Protein AF-A0A2V5ZPD9-F1 (afdb_monomer)

Nearest PDB structures (foldseek):
  3teb-assembly1_A  TM=7.048E-01  e=6.861E-12  Leptotrichia buccalis C-1013-b
  3teb-assembly2_B  TM=6.859E-01  e=1.379E-11  Leptotrichia buccalis C-1013-b
  6a43-assembly1_A  TM=6.066E-01  e=7.765E-07  Bombyx mori
  6a44-assembly1_A  TM=5.984E-01  e=8.230E-07  Bombyx mori
  6a42-assembly1_A  TM=5.400E-01  e=3.244E-07  Bombyx mori

Foldseek 3Di:
DDDDDDDDDPPPDPPPVPVPFPFWAKEKEDEQCLAPDVDQDDDDPVSNLVLLLQVLVLVLVSVGQKYKYWNAADDVSVVSSVCSNPNPQKDWQDKDQFCDPPDPGGDSIIITMIGRFHFPDKDWDAQDDDPNAHWGGTKIWTWDQDPNAIEIEIRDDGQDLDDPDDPSVVVNVSSLVSLVSRLVVVVVCCVVPPDPPHKYKYKFFDDDDPPRCNVVVLVVVVKDKLCVVPDQVQQQFQPDDDPGHGTRTIIMIIHQWDKDRWDWGDGPSHSTTMIMITTGRDPDDPPPDDPDDDDDDDDPDDPFDWDFAQAWDWDDDPVGIDIDHGGDIDTDPDDDD

Structure (mmCIF, N/CA/C/O backbone):
data_AF-A0A2V5ZPD9-F1
#
_entry.id   AF-A0A2V5ZPD9-F1
#
loop_
_atom_site.group_PDB
_atom_site.id
_atom_site.type_symbol
_atom_site.label_atom_id
_atom_site.label_alt_id
_atom_site.label_comp_id
_atom_site.label_asym_id
_atom_site.label_entity_id
_atom_site.label_seq_id
_atom_site.pdbx_PDB_ins_code
_atom_site.Cartn_x
_atom_site.Cartn_y
_atom_site.Cartn_z
_atom_site.occupancy
_atom_site.B_iso_or_equiv
_atom_site.auth_seq_id
_atom_site.auth_comp_id
_atom_site.auth_asym_id
_atom_site.auth_atom_id
_atom_site.pdbx_PDB_model_num
ATOM 1 N N . MET A 1 1 ? -58.582 2.890 57.075 1.00 44.25 1 MET A N 1
ATOM 2 C CA . MET A 1 1 ? -58.480 3.176 55.629 1.00 44.25 1 MET A CA 1
ATOM 3 C C . MET A 1 1 ? -57.015 3.041 55.231 1.00 44.25 1 MET A C 1
ATOM 5 O O . MET A 1 1 ? -56.172 3.668 55.855 1.00 44.25 1 MET A O 1
ATOM 9 N N . ARG A 1 2 ? -56.734 2.112 54.310 1.00 39.78 2 ARG A N 1
ATOM 10 C CA . ARG A 1 2 ? -55.434 1.819 53.662 1.00 39.78 2 ARG A CA 1
ATOM 11 C C . ARG A 1 2 ? -55.168 2.921 52.615 1.00 39.78 2 ARG A C 1
ATOM 13 O O . ARG A 1 2 ? -56.142 3.469 52.122 1.00 39.78 2 ARG A O 1
ATOM 20 N N . GLY A 1 3 ? -53.976 3.297 52.169 1.00 37.44 3 GLY A N 1
ATOM 21 C CA . GLY A 1 3 ? -52.608 2.817 52.318 1.00 37.44 3 GLY A CA 1
ATOM 22 C C . GLY A 1 3 ? -51.746 3.627 51.330 1.00 37.44 3 GLY A C 1
ATOM 23 O O . GLY A 1 3 ? -52.232 4.053 50.285 1.00 37.44 3 GLY A O 1
ATOM 24 N N . PHE A 1 4 ? -50.499 3.889 51.709 1.00 49.22 4 PHE A N 1
ATOM 25 C CA . PHE A 1 4 ? -49.480 4.625 50.957 1.00 49.22 4 PHE A CA 1
ATOM 26 C C . PHE A 1 4 ? -49.029 3.895 49.668 1.00 49.22 4 PHE A C 1
ATOM 28 O O . PHE A 1 4 ? -49.078 2.669 49.607 1.00 49.22 4 PHE A O 1
ATOM 35 N N . HIS A 1 5 ? -48.468 4.681 48.733 1.00 43.78 5 HIS A N 1
ATOM 36 C CA . HIS A 1 5 ? -47.678 4.327 47.532 1.00 43.78 5 HIS A CA 1
ATOM 37 C C . HIS A 1 5 ? -48.430 4.243 46.185 1.00 43.78 5 HIS A C 1
ATOM 39 O O . HIS A 1 5 ? -49.208 3.323 45.961 1.00 43.78 5 HIS A O 1
ATOM 45 N N . ARG A 1 6 ? -48.045 5.079 45.202 1.00 45.62 6 ARG A N 1
ATOM 46 C CA . ARG A 1 6 ? -47.071 4.711 44.143 1.00 45.62 6 ARG A CA 1
ATOM 47 C C . ARG A 1 6 ? -46.991 5.731 42.985 1.00 45.62 6 ARG A C 1
ATOM 49 O O . ARG A 1 6 ? -47.994 6.303 42.581 1.00 45.62 6 ARG A O 1
ATOM 56 N N . THR A 1 7 ? -45.790 5.764 42.385 1.00 49.06 7 THR A N 1
ATOM 57 C CA . THR A 1 7 ? -45.407 6.196 41.012 1.00 49.06 7 THR A CA 1
ATOM 58 C C . THR A 1 7 ? -45.305 7.710 40.768 1.00 49.06 7 THR A C 1
ATOM 60 O O . THR A 1 7 ? -46.311 8.371 40.571 1.00 49.06 7 THR A O 1
ATOM 63 N N . ILE A 1 8 ? -44.149 8.378 40.900 1.00 47.25 8 ILE A N 1
ATOM 64 C CA . ILE A 1 8 ? -42.852 8.254 40.183 1.00 47.25 8 ILE A CA 1
ATOM 65 C C . ILE A 1 8 ? -42.990 8.477 38.666 1.00 47.25 8 ILE A C 1
ATOM 67 O O . ILE A 1 8 ? -43.329 7.569 37.922 1.00 47.25 8 ILE A O 1
ATOM 71 N N . VAL A 1 9 ? -42.681 9.717 38.266 1.00 41.44 9 VAL A N 1
ATOM 72 C CA . VAL A 1 9 ? -41.921 10.124 37.070 1.00 41.44 9 VAL A CA 1
ATOM 73 C C . VAL A 1 9 ? -42.306 9.431 35.754 1.00 41.44 9 VAL A C 1
ATOM 75 O O . VAL A 1 9 ? -41.731 8.421 35.359 1.00 41.44 9 VAL A O 1
ATOM 78 N N . SER A 1 10 ? -43.201 10.071 34.999 1.00 42.84 10 SER A N 1
ATOM 79 C CA . SER A 1 10 ? -43.307 9.871 33.548 1.00 42.84 10 SER A CA 1
ATOM 80 C C . SER A 1 10 ? -42.137 10.566 32.835 1.00 42.84 10 SER A C 1
ATOM 82 O O . SER A 1 10 ? -42.286 11.639 32.266 1.00 42.84 10 SER A O 1
ATOM 84 N N . LEU A 1 11 ? -40.957 9.948 32.888 1.00 42.78 11 LEU A N 1
ATOM 85 C CA . LEU A 1 11 ? -39.892 10.096 31.891 1.00 42.78 11 LEU A CA 1
ATOM 86 C C . LEU A 1 11 ? -39.739 8.719 31.250 1.00 42.78 11 LEU A C 1
ATOM 88 O O . LEU A 1 11 ? -38.783 7.987 31.499 1.00 42.78 11 LEU A O 1
ATOM 92 N N . ILE A 1 12 ? -40.740 8.333 30.454 1.00 48.66 12 ILE A N 1
ATOM 93 C CA . ILE A 1 12 ? -40.551 7.263 29.481 1.00 48.66 12 ILE A CA 1
ATOM 94 C C . ILE A 1 12 ? -39.619 7.856 28.438 1.00 48.66 12 ILE A C 1
ATOM 96 O O . ILE A 1 12 ? -40.020 8.587 27.534 1.00 48.66 12 ILE A O 1
ATOM 100 N N . ALA A 1 13 ? -38.340 7.593 28.682 1.00 46.53 13 ALA A N 1
ATOM 101 C CA . ALA A 1 13 ? -37.267 7.678 27.732 1.00 46.53 13 ALA A CA 1
ATOM 102 C C . ALA A 1 13 ? -37.784 7.188 26.380 1.00 46.53 13 ALA A C 1
ATOM 104 O O . ALA A 1 13 ? -38.108 6.010 26.206 1.00 46.53 13 ALA A O 1
ATOM 105 N N . ALA A 1 14 ? -37.840 8.110 25.424 1.00 44.31 14 ALA A N 1
ATOM 106 C CA . ALA A 1 14 ? -37.689 7.767 24.031 1.00 44.31 14 ALA A CA 1
ATOM 107 C C . ALA A 1 14 ? -36.328 7.069 23.907 1.00 44.31 14 ALA A C 1
ATOM 109 O O . ALA A 1 14 ? -35.304 7.701 23.655 1.00 44.31 14 ALA A O 1
ATOM 110 N N . PHE A 1 15 ? -36.312 5.755 24.130 1.00 42.38 15 PHE A N 1
ATOM 111 C CA . PHE A 1 15 ? -35.313 4.861 23.576 1.00 42.38 15 PHE A CA 1
ATOM 112 C C . PHE A 1 15 ? -35.509 4.907 22.059 1.00 42.38 15 PHE A C 1
ATOM 114 O O . PHE A 1 15 ? -36.058 4.001 21.437 1.00 42.38 15 PHE A O 1
ATOM 121 N N . LEU A 1 16 ? -35.055 6.006 21.453 1.00 43.84 16 LEU A N 1
ATOM 122 C CA . LEU A 1 16 ? -34.430 5.944 20.151 1.00 43.84 16 LEU A CA 1
ATOM 123 C C . LEU A 1 16 ? -33.320 4.914 20.324 1.00 43.84 16 LEU A C 1
ATOM 125 O O . LEU A 1 16 ? -32.243 5.217 20.836 1.00 43.84 16 LEU A O 1
ATOM 129 N N . ALA A 1 17 ? -33.617 3.671 19.957 1.00 43.88 17 ALA A N 1
ATOM 130 C CA . ALA A 1 17 ? -32.603 2.720 19.570 1.00 43.88 17 ALA A CA 1
ATOM 131 C C . ALA A 1 17 ? -31.903 3.341 18.358 1.00 43.88 17 ALA A C 1
ATOM 133 O O . ALA A 1 17 ? -32.218 3.043 17.209 1.00 43.88 17 ALA A O 1
ATOM 134 N N . ALA A 1 18 ? -30.985 4.275 18.617 1.00 42.44 18 ALA A N 1
ATOM 135 C CA . ALA A 1 18 ? -29.905 4.548 17.708 1.00 42.44 18 ALA A CA 1
ATOM 136 C C . ALA A 1 18 ? -29.218 3.196 17.578 1.00 42.44 18 ALA A C 1
ATOM 138 O O . ALA A 1 18 ? -28.514 2.759 18.489 1.00 42.44 18 ALA A O 1
ATOM 139 N N . ALA A 1 19 ? -29.531 2.478 16.499 1.00 43.22 19 ALA A N 1
ATOM 140 C CA . ALA A 1 19 ? -28.702 1.386 16.050 1.00 43.22 19 ALA A CA 1
ATOM 141 C C . ALA A 1 19 ? -27.294 1.975 16.019 1.00 43.22 19 ALA A C 1
ATOM 143 O O . ALA A 1 19 ? -27.006 2.862 15.214 1.00 43.22 19 ALA A O 1
ATOM 144 N N . ALA A 1 20 ? -26.475 1.600 17.000 1.00 46.19 20 ALA A N 1
ATOM 145 C CA . ALA A 1 20 ? -25.103 2.041 17.097 1.00 46.19 20 ALA A CA 1
ATOM 146 C C . ALA A 1 20 ? -24.383 1.370 15.932 1.00 46.19 20 ALA A C 1
ATOM 148 O O . ALA A 1 20 ? -23.840 0.276 16.066 1.00 46.19 20 ALA A O 1
ATOM 149 N N . PHE A 1 21 ? -24.472 1.978 14.750 1.00 54.41 21 PHE A N 1
ATOM 150 C CA . PHE A 1 21 ? -23.659 1.585 13.621 1.00 54.41 21 PHE A CA 1
ATOM 151 C C . PHE A 1 21 ? -22.218 1.733 14.090 1.00 54.41 21 PHE A C 1
ATOM 153 O O . PHE A 1 21 ? -21.796 2.817 14.501 1.00 54.41 21 PHE A O 1
ATOM 160 N N . ALA A 1 22 ? -21.493 0.615 14.117 1.00 68.12 22 ALA A N 1
ATOM 161 C CA . ALA A 1 22 ? -20.084 0.631 14.451 1.00 68.12 22 ALA A CA 1
ATOM 162 C C . ALA A 1 22 ? -19.403 1.644 13.527 1.00 68.12 22 ALA A C 1
ATOM 164 O O . ALA A 1 22 ? -19.587 1.593 12.309 1.00 68.12 22 ALA A O 1
ATOM 165 N N . ALA A 1 23 ? -18.663 2.590 14.110 1.00 81.69 23 ALA A N 1
ATOM 166 C CA . ALA A 1 23 ? -17.942 3.579 13.324 1.00 81.69 23 ALA A CA 1
ATOM 167 C C . ALA A 1 23 ? -17.064 2.854 12.282 1.00 81.69 23 ALA A C 1
ATOM 169 O O . ALA A 1 23 ? -16.472 1.817 12.620 1.00 81.69 23 ALA A O 1
ATOM 170 N N . PRO A 1 24 ? -16.974 3.368 11.044 1.00 91.94 24 PRO A N 1
ATOM 171 C CA . PRO A 1 24 ? -16.237 2.701 9.985 1.00 91.94 24 PRO A CA 1
ATOM 172 C C . PRO A 1 24 ? -14.745 2.612 10.307 1.00 91.94 24 PRO A C 1
ATOM 174 O O . PRO A 1 24 ? -14.213 3.381 11.114 1.00 91.94 24 PRO A O 1
ATOM 177 N N . ILE A 1 25 ? -14.084 1.658 9.662 1.00 94.25 25 ILE A N 1
ATOM 178 C CA . ILE A 1 25 ? -12.639 1.462 9.721 1.00 94.25 25 ILE A CA 1
ATOM 179 C C . ILE A 1 25 ? -12.029 2.197 8.537 1.00 94.25 25 ILE A C 1
ATOM 181 O O . ILE A 1 25 ? -12.323 1.860 7.388 1.00 94.25 25 ILE A O 1
ATOM 185 N N . ARG A 1 26 ? -11.187 3.192 8.808 1.00 97.06 26 ARG A N 1
ATOM 186 C CA . ARG A 1 26 ? -10.515 3.965 7.764 1.00 97.06 26 ARG A CA 1
ATOM 187 C C . ARG A 1 26 ? -9.210 3.305 7.363 1.00 97.06 26 ARG A C 1
ATOM 189 O O . ARG A 1 26 ? -8.337 3.104 8.207 1.00 97.06 26 ARG A O 1
ATOM 196 N N . ILE A 1 27 ? -9.042 3.019 6.078 1.00 98.19 27 ILE A N 1
ATOM 197 C CA . ILE A 1 27 ? -7.822 2.404 5.552 1.00 98.19 27 ILE A CA 1
ATOM 198 C C . ILE A 1 27 ? -7.264 3.264 4.427 1.00 98.19 27 ILE A C 1
ATOM 200 O O . ILE A 1 27 ? -7.999 3.639 3.513 1.00 98.19 27 ILE A O 1
ATOM 204 N N . THR A 1 28 ? -5.962 3.538 4.488 1.00 98.75 28 THR A N 1
ATOM 205 C CA . THR A 1 28 ? -5.211 4.177 3.400 1.00 98.75 28 THR A CA 1
ATOM 206 C C . THR A 1 28 ? -4.221 3.192 2.805 1.00 98.75 28 THR A C 1
ATOM 208 O O . THR A 1 28 ? -3.534 2.505 3.555 1.00 98.75 28 THR A O 1
ATOM 211 N N . THR A 1 29 ? -4.105 3.145 1.480 1.00 98.75 29 THR A N 1
ATOM 212 C CA . THR A 1 29 ? -2.968 2.517 0.794 1.00 98.75 29 THR A CA 1
ATOM 213 C C . THR A 1 29 ? -2.139 3.561 0.066 1.00 98.75 29 THR A C 1
ATOM 215 O O . THR A 1 29 ? -2.699 4.524 -0.464 1.00 98.75 29 THR A O 1
ATOM 218 N N . TRP A 1 30 ? -0.817 3.387 0.056 1.00 98.69 30 TRP A N 1
ATOM 219 C CA . TRP A 1 30 ? 0.088 4.287 -0.646 1.00 98.69 30 TRP A CA 1
ATOM 220 C C . TRP A 1 30 ? 1.411 3.608 -1.025 1.00 98.69 30 TRP A C 1
ATOM 222 O O . TRP A 1 30 ? 2.171 3.173 -0.152 1.00 98.69 30 TRP A O 1
ATOM 232 N N . ASN A 1 31 ? 1.715 3.572 -2.323 1.00 98.38 31 ASN A N 1
ATOM 233 C CA . ASN A 1 31 ? 3.075 3.366 -2.804 1.00 98.38 31 ASN A CA 1
ATOM 234 C C . ASN A 1 31 ? 3.888 4.641 -2.546 1.00 98.38 31 ASN A C 1
ATOM 236 O O . ASN A 1 31 ? 3.480 5.715 -2.962 1.00 98.38 31 ASN A O 1
ATOM 240 N N . LEU A 1 32 ? 5.006 4.535 -1.826 1.00 97.94 32 LEU A N 1
ATOM 241 C CA . LEU A 1 32 ? 5.817 5.687 -1.421 1.00 97.94 32 LEU A CA 1
ATOM 242 C C . LEU A 1 32 ? 7.069 5.910 -2.288 1.00 97.94 32 LEU A C 1
ATOM 244 O O . LEU A 1 32 ? 7.899 6.752 -1.929 1.00 97.94 32 LEU A O 1
ATOM 248 N N . GLU A 1 33 ? 7.198 5.191 -3.411 1.00 95.44 33 GLU A N 1
ATOM 249 C CA . GLU A 1 33 ? 8.285 5.327 -4.392 1.00 95.44 33 GLU A CA 1
ATOM 250 C C . GLU A 1 33 ? 9.669 5.094 -3.764 1.00 95.44 33 GLU A C 1
ATOM 252 O O . GLU A 1 33 ? 10.357 6.033 -3.351 1.00 95.44 33 GLU A O 1
ATOM 257 N N . TRP A 1 34 ? 10.111 3.836 -3.673 1.00 95.88 34 TRP A N 1
ATOM 258 C CA . TRP A 1 34 ? 11.418 3.470 -3.096 1.00 95.88 34 TRP A CA 1
ATOM 259 C C . TRP A 1 34 ? 11.743 4.205 -1.782 1.00 95.88 34 TRP A C 1
ATOM 261 O O . TRP A 1 34 ? 12.829 4.761 -1.594 1.00 95.88 34 TRP A O 1
ATOM 271 N N . PHE A 1 35 ? 10.777 4.299 -0.884 1.00 97.94 35 PHE A N 1
ATOM 272 C CA . PHE A 1 35 ? 10.829 5.111 0.317 1.00 97.94 35 PHE A CA 1
ATOM 273 C C . PHE A 1 35 ? 11.854 4.588 1.330 1.00 97.94 35 PHE A C 1
ATOM 275 O O . PHE A 1 35 ? 11.885 3.389 1.599 1.00 97.94 35 PHE A O 1
ATOM 282 N N . PRO A 1 36 ? 12.688 5.458 1.927 1.00 97.56 36 PRO A N 1
ATOM 283 C CA . PRO A 1 36 ? 12.601 6.920 1.941 1.00 97.56 36 PRO A CA 1
ATOM 284 C C . PRO A 1 36 ? 13.500 7.580 0.884 1.00 97.56 36 PRO A C 1
ATOM 286 O O . PRO A 1 36 ? 13.822 8.759 0.985 1.00 97.56 36 PRO A O 1
ATOM 289 N N . ASN A 1 37 ? 13.937 6.824 -0.120 1.00 96.44 37 ASN A N 1
ATOM 290 C CA . ASN A 1 37 ? 14.949 7.236 -1.078 1.00 96.44 37 ASN A CA 1
ATOM 291 C C . ASN A 1 37 ? 14.379 7.802 -2.387 1.00 96.44 37 ASN A C 1
ATOM 293 O O . ASN A 1 37 ? 15.125 8.457 -3.110 1.00 96.44 37 ASN A O 1
ATOM 297 N N . GLY A 1 38 ? 13.121 7.555 -2.769 1.00 94.50 38 GLY A N 1
ATOM 298 C CA . GLY A 1 38 ? 12.604 8.027 -4.070 1.00 94.50 38 GLY A CA 1
ATOM 299 C C . GLY A 1 38 ? 13.314 7.419 -5.284 1.00 94.50 38 GLY A C 1
ATOM 300 O O . GLY A 1 38 ? 13.162 7.895 -6.399 1.00 94.50 38 GLY A O 1
ATOM 301 N N . SER A 1 39 ? 14.212 6.456 -5.066 1.00 92.88 39 SER A N 1
ATOM 302 C CA . SER A 1 39 ? 14.954 5.751 -6.104 1.00 92.88 39 SER A CA 1
ATOM 303 C C . SER A 1 39 ? 15.644 4.510 -5.519 1.00 92.88 39 SER A C 1
ATOM 305 O O . SER A 1 39 ? 15.809 4.409 -4.299 1.00 92.88 39 SER A O 1
ATOM 307 N N . PRO A 1 40 ? 16.179 3.611 -6.363 1.00 89.25 40 PRO A N 1
ATOM 308 C CA . PRO A 1 40 ? 17.015 2.498 -5.909 1.00 89.25 40 PRO A CA 1
ATOM 309 C C . PRO A 1 40 ? 18.321 2.910 -5.215 1.00 89.25 40 PRO A C 1
ATOM 311 O O . PRO A 1 40 ? 18.975 2.068 -4.590 1.00 89.25 40 PRO A O 1
ATOM 314 N N . LYS A 1 41 ? 18.751 4.170 -5.356 1.00 91.94 41 LYS A N 1
ATOM 315 C CA . LYS A 1 41 ? 19.994 4.685 -4.775 1.00 91.94 41 LYS A CA 1
ATOM 316 C C . LYS A 1 41 ? 19.737 5.188 -3.362 1.00 91.94 41 LYS A C 1
ATOM 318 O O . LYS A 1 41 ? 18.741 5.857 -3.112 1.00 91.94 41 LYS A O 1
ATOM 323 N N . GLU A 1 42 ? 20.655 4.878 -2.454 1.00 92.50 42 GLU A N 1
ATOM 324 C CA . GLU A 1 42 ? 20.561 5.356 -1.077 1.00 92.50 42 GLU A CA 1
ATOM 325 C C . GLU A 1 42 ? 20.733 6.878 -1.032 1.00 92.50 42 GLU A C 1
ATOM 327 O O . GLU A 1 42 ? 21.627 7.421 -1.687 1.00 92.50 42 GLU A O 1
ATOM 332 N N . ARG A 1 43 ? 19.882 7.558 -0.262 1.00 95.19 43 ARG A N 1
ATOM 333 C CA . ARG A 1 43 ? 19.995 8.996 0.000 1.00 95.19 43 ARG A CA 1
ATOM 334 C C . ARG A 1 43 ? 20.665 9.281 1.343 1.00 95.19 43 ARG A C 1
ATOM 336 O O . ARG A 1 43 ? 20.574 8.449 2.245 1.00 95.19 43 ARG A O 1
ATOM 343 N N . PRO A 1 44 ? 21.267 10.469 1.531 1.00 97.50 44 PRO A N 1
ATOM 344 C CA . PRO A 1 44 ? 21.703 10.926 2.848 1.00 97.50 44 PRO A CA 1
ATOM 345 C C . PRO A 1 44 ? 20.549 10.940 3.860 1.00 97.50 44 PRO A C 1
ATOM 347 O O . PRO A 1 44 ? 19.426 11.304 3.510 1.00 97.50 44 PRO A O 1
ATOM 350 N N . VAL A 1 45 ? 20.830 10.619 5.127 1.00 96.25 45 VAL A N 1
ATOM 351 C CA . VAL A 1 45 ? 19.814 10.515 6.198 1.00 96.25 45 VAL A CA 1
ATOM 352 C C . VAL A 1 45 ? 18.947 11.773 6.303 1.00 96.25 45 VAL A C 1
ATOM 354 O O . VAL A 1 45 ? 17.728 11.664 6.333 1.00 96.25 45 VAL A O 1
ATOM 357 N N . ALA A 1 46 ? 19.549 12.964 6.231 1.00 97.38 46 ALA A N 1
ATOM 358 C CA . ALA A 1 46 ? 18.812 14.227 6.294 1.00 97.38 46 ALA A CA 1
ATOM 359 C C . ALA A 1 46 ? 17.815 14.423 5.131 1.00 97.38 46 ALA A C 1
ATOM 361 O O . ALA A 1 46 ? 16.808 15.112 5.284 1.00 97.38 46 ALA A O 1
ATOM 362 N N . GLU A 1 47 ? 18.070 13.843 3.954 1.00 97.81 47 GLU A N 1
ATOM 363 C CA . GLU A 1 47 ? 17.100 13.843 2.851 1.00 97.81 47 GLU A CA 1
ATOM 364 C C . GLU A 1 47 ? 16.006 12.795 3.055 1.00 97.81 47 GLU A C 1
ATOM 366 O O . GLU A 1 47 ? 14.845 13.057 2.735 1.00 97.81 47 GLU A O 1
ATOM 371 N N . GLN A 1 48 ? 16.359 11.637 3.619 1.00 98.06 48 GLN A N 1
ATOM 372 C CA . GLN A 1 48 ? 15.382 10.622 4.010 1.00 98.06 48 GLN A CA 1
ATOM 373 C C . GLN A 1 48 ? 14.402 11.189 5.047 1.00 98.06 48 GLN A C 1
ATOM 375 O O . GLN A 1 48 ? 13.196 11.033 4.884 1.00 98.06 48 GLN A O 1
ATOM 380 N N . ASP A 1 49 ? 14.897 11.912 6.058 1.00 98.31 49 ASP A N 1
ATOM 381 C CA . ASP A 1 49 ? 14.076 12.573 7.082 1.00 98.31 49 ASP A CA 1
ATOM 382 C C . ASP A 1 49 ? 13.087 13.572 6.476 1.00 98.31 49 ASP A C 1
ATOM 384 O O . ASP A 1 49 ? 11.912 13.583 6.840 1.00 98.31 49 ASP A O 1
ATOM 388 N N . LYS A 1 50 ? 13.522 14.373 5.494 1.00 98.44 50 LYS A N 1
ATOM 389 C CA . LYS A 1 50 ? 12.632 15.300 4.777 1.00 98.44 50 LYS A CA 1
ATOM 390 C C . LYS A 1 50 ? 11.521 14.566 4.031 1.00 98.44 50 LYS A C 1
ATOM 392 O O . LYS A 1 50 ? 10.378 15.016 4.055 1.00 98.44 50 LYS A O 1
ATOM 397 N N . ARG A 1 51 ? 11.833 13.440 3.378 1.00 98.44 51 ARG A N 1
ATOM 398 C CA . ARG A 1 51 ? 10.817 12.615 2.702 1.00 98.44 51 ARG A CA 1
ATOM 399 C C . ARG A 1 51 ? 9.872 11.951 3.700 1.00 98.44 51 ARG A C 1
ATOM 401 O O . ARG A 1 51 ? 8.673 11.908 3.439 1.00 98.44 51 ARG A O 1
ATOM 408 N N . ILE A 1 52 ? 10.379 11.499 4.848 1.00 98.81 52 ILE A N 1
ATOM 409 C CA . ILE A 1 52 ? 9.554 10.960 5.935 1.00 98.81 52 ILE A CA 1
ATOM 410 C C . ILE A 1 52 ? 8.586 12.022 6.461 1.00 98.81 52 ILE A C 1
ATOM 412 O O . ILE A 1 52 ? 7.390 11.751 6.542 1.00 98.81 52 ILE A O 1
ATOM 416 N N . ALA A 1 53 ? 9.065 13.237 6.737 1.00 98.81 53 ALA A N 1
ATOM 417 C CA . ALA A 1 53 ? 8.220 14.349 7.164 1.00 98.81 53 ALA A CA 1
ATOM 418 C C . ALA A 1 53 ? 7.153 14.700 6.113 1.00 98.81 53 ALA A C 1
ATOM 420 O O . ALA A 1 53 ? 5.978 14.811 6.449 1.00 98.81 53 ALA A O 1
ATOM 421 N N . ALA A 1 54 ? 7.530 14.776 4.832 1.00 98.75 54 ALA A N 1
ATOM 422 C CA . ALA A 1 54 ? 6.592 15.070 3.749 1.00 98.75 54 ALA A CA 1
ATOM 423 C C . ALA A 1 54 ? 5.496 13.997 3.600 1.00 98.75 54 ALA A C 1
ATOM 425 O O . ALA A 1 54 ? 4.326 14.330 3.419 1.00 98.75 54 ALA A O 1
ATOM 426 N N . ALA A 1 55 ? 5.848 12.711 3.698 1.00 98.81 55 ALA A N 1
ATOM 427 C CA . ALA A 1 55 ? 4.864 11.630 3.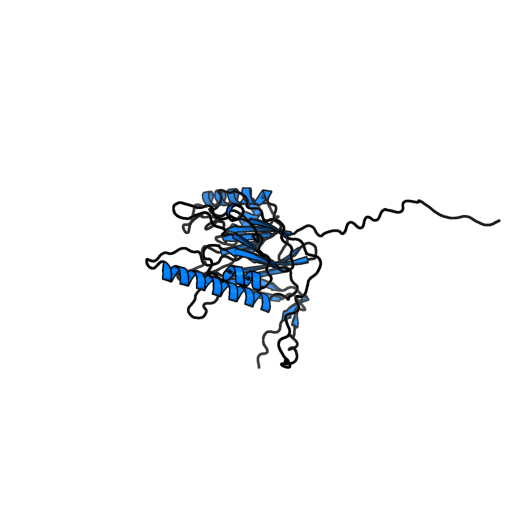685 1.00 98.81 55 ALA A CA 1
ATOM 428 C C . ALA A 1 55 ? 3.961 11.671 4.930 1.00 98.81 55 ALA A C 1
ATOM 430 O O . ALA A 1 55 ? 2.746 11.492 4.828 1.00 98.81 55 ALA A O 1
ATOM 431 N N . ALA A 1 56 ? 4.534 11.961 6.101 1.00 98.88 56 ALA A N 1
ATOM 432 C CA . ALA A 1 56 ? 3.780 12.101 7.338 1.00 98.88 56 ALA A CA 1
ATOM 433 C C . ALA A 1 56 ? 2.776 13.262 7.286 1.00 98.88 56 ALA A C 1
ATOM 435 O O . ALA A 1 56 ? 1.646 13.097 7.740 1.00 98.88 56 ALA A O 1
ATOM 436 N N . ASP A 1 57 ? 3.141 14.399 6.691 1.00 98.75 57 ASP A N 1
ATOM 437 C CA . ASP A 1 57 ? 2.251 15.553 6.527 1.00 98.75 57 ASP A CA 1
ATOM 438 C C . ASP A 1 57 ? 1.023 15.238 5.667 1.00 98.75 57 ASP A C 1
ATOM 440 O O . ASP A 1 57 ? -0.061 15.756 5.933 1.00 98.75 57 ASP A O 1
ATOM 444 N N . VAL A 1 58 ? 1.165 14.341 4.687 1.00 98.81 58 VAL A N 1
ATOM 445 C CA . VAL A 1 58 ? 0.048 13.847 3.870 1.00 98.81 58 VAL A CA 1
ATOM 446 C C . VAL A 1 58 ? -0.818 12.863 4.655 1.00 98.81 58 VAL A C 1
ATOM 448 O O . VAL A 1 58 ? -2.040 12.954 4.603 1.00 98.81 58 VAL A O 1
ATOM 451 N N . LEU A 1 59 ? -0.210 11.936 5.402 1.00 98.81 59 LEU A N 1
ATOM 452 C CA . LEU A 1 59 ? -0.928 10.873 6.120 1.00 98.81 59 LEU A CA 1
ATOM 453 C C . LEU A 1 59 ? -1.632 11.360 7.396 1.00 98.81 59 LEU A C 1
ATOM 455 O O . LEU A 1 59 ? -2.692 10.843 7.753 1.00 98.81 59 LEU A O 1
ATOM 459 N N . ARG A 1 60 ? -1.074 12.361 8.085 1.00 98.56 60 ARG A N 1
ATOM 460 C CA . ARG A 1 60 ? -1.602 12.890 9.353 1.00 98.56 60 ARG A CA 1
ATOM 461 C C . ARG A 1 60 ? -3.066 13.342 9.269 1.00 98.56 60 ARG A C 1
ATOM 463 O O . ARG A 1 60 ? -3.850 12.867 10.092 1.00 98.56 60 ARG A O 1
ATOM 470 N N . PRO A 1 61 ? -3.488 14.187 8.305 1.00 98.31 61 PRO A N 1
ATOM 471 C CA . PRO A 1 61 ? -4.887 14.603 8.203 1.00 98.31 61 PRO A CA 1
ATOM 472 C C . PRO A 1 61 ? -5.839 13.474 7.776 1.00 98.31 61 PRO A C 1
ATOM 474 O O . PRO A 1 61 ? -7.030 13.561 8.066 1.00 98.31 61 PRO A O 1
ATOM 477 N N . LEU A 1 62 ? -5.349 12.406 7.129 1.00 98.25 62 LEU A N 1
ATOM 478 C CA . LEU A 1 62 ? -6.187 11.256 6.747 1.00 98.25 62 LEU A CA 1
ATOM 479 C C . LEU A 1 62 ? -6.664 10.483 7.978 1.00 98.25 62 LEU A C 1
ATOM 481 O O . LEU A 1 62 ? -7.795 9.988 8.005 1.00 98.25 62 LEU A O 1
ATOM 485 N N . ASN A 1 63 ? -5.824 10.456 9.022 1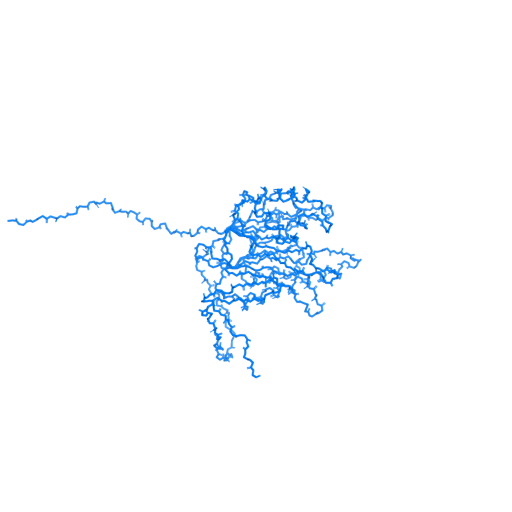.00 97.81 63 ASN A N 1
ATOM 486 C CA . ASN A 1 63 ? -6.133 9.890 10.332 1.00 97.81 63 ASN A CA 1
ATOM 487 C C . ASN A 1 63 ? -6.640 8.437 10.248 1.00 97.81 63 ASN A C 1
ATOM 489 O O . ASN A 1 63 ? -7.584 8.047 10.940 1.00 97.81 63 ASN A O 1
ATOM 493 N N . SER A 1 64 ? -6.024 7.635 9.386 1.00 98.19 64 SER A N 1
ATOM 494 C CA . SER A 1 64 ? -6.456 6.269 9.090 1.00 98.19 64 SER A CA 1
ATOM 495 C C . SER A 1 64 ? -6.288 5.333 10.287 1.00 98.19 64 SER A C 1
ATOM 497 O O . SER A 1 64 ? -5.435 5.536 11.144 1.00 98.19 64 SER A O 1
ATOM 499 N N . ASP A 1 65 ? -7.131 4.312 10.398 1.00 97.88 65 ASP A N 1
ATOM 500 C CA . ASP A 1 65 ? -6.972 3.270 11.417 1.00 97.88 65 ASP A CA 1
ATOM 501 C C . ASP A 1 65 ? -5.861 2.288 11.019 1.00 97.88 65 ASP A C 1
ATOM 503 O O . ASP A 1 65 ? -5.105 1.824 11.878 1.00 97.88 65 ASP A O 1
ATOM 507 N N . ILE A 1 66 ? -5.744 2.017 9.712 1.00 98.56 66 ILE A N 1
ATOM 508 C CA . ILE A 1 66 ? -4.724 1.163 9.093 1.00 98.56 66 ILE A CA 1
ATOM 509 C C . ILE A 1 66 ? -4.120 1.887 7.879 1.00 98.56 66 ILE A C 1
ATOM 511 O O . ILE A 1 66 ? -4.835 2.505 7.088 1.00 98.56 66 ILE A O 1
ATOM 515 N N . ILE A 1 67 ? -2.803 1.782 7.713 1.00 98.88 67 ILE A N 1
ATOM 516 C CA . ILE A 1 67 ? -2.045 2.299 6.572 1.00 98.88 67 ILE A CA 1
ATOM 517 C C . ILE A 1 67 ? -1.296 1.129 5.920 1.00 98.88 67 ILE A C 1
ATOM 519 O O . ILE A 1 67 ? -0.513 0.441 6.574 1.00 98.88 67 ILE A O 1
ATOM 523 N N . LEU A 1 68 ? -1.540 0.905 4.631 1.00 98.88 68 LEU A N 1
ATOM 524 C CA . LEU A 1 68 ? -0.910 -0.117 3.799 1.00 98.88 68 LEU A CA 1
ATOM 525 C C . LEU A 1 68 ? 0.131 0.560 2.907 1.00 98.88 68 LEU A C 1
ATOM 527 O O . LEU A 1 68 ? -0.214 1.398 2.079 1.00 98.88 68 LEU A O 1
ATOM 531 N N . LEU A 1 69 ? 1.400 0.213 3.068 1.00 98.75 69 LEU A N 1
ATOM 532 C CA . LEU A 1 69 ? 2.497 0.866 2.363 1.00 98.75 69 LEU A CA 1
ATOM 533 C C . LEU A 1 69 ? 3.124 -0.069 1.336 1.00 98.75 69 LEU A C 1
ATOM 535 O O . LEU A 1 69 ? 3.309 -1.261 1.601 1.00 98.75 69 LEU A O 1
ATOM 539 N N . GLN A 1 70 ? 3.483 0.484 0.181 1.00 98.50 70 GLN A N 1
ATOM 540 C CA . GLN A 1 70 ? 4.277 -0.190 -0.842 1.00 98.50 70 GLN A CA 1
ATOM 541 C C . GLN A 1 70 ? 5.570 0.583 -1.120 1.00 98.50 70 GLN A C 1
ATOM 543 O O . GLN A 1 70 ? 5.659 1.787 -0.891 1.00 98.50 70 GLN A O 1
ATOM 548 N N . GLU A 1 71 ? 6.576 -0.150 -1.596 1.00 97.00 71 GLU A N 1
ATOM 549 C CA . GLU A 1 71 ? 7.922 0.353 -1.889 1.00 97.00 71 GLU A CA 1
ATOM 550 C C . GLU A 1 71 ? 8.622 1.031 -0.713 1.00 97.00 71 GLU A C 1
ATOM 552 O O . GLU A 1 71 ? 9.369 1.987 -0.885 1.00 97.00 71 GLU A O 1
ATOM 557 N N . VAL A 1 72 ? 8.419 0.514 0.493 1.00 97.75 72 VAL A N 1
ATOM 558 C CA . VAL A 1 72 ? 9.191 0.934 1.666 1.00 97.75 72 VAL A CA 1
ATOM 559 C C . VAL A 1 72 ? 10.471 0.115 1.776 1.00 97.75 72 VAL A C 1
ATOM 561 O O . VAL A 1 72 ? 10.522 -1.035 1.350 1.00 97.75 72 VAL A O 1
ATOM 564 N N . LYS A 1 73 ? 11.528 0.704 2.329 1.00 95.62 73 LYS A N 1
ATOM 565 C CA . LYS A 1 73 ? 12.836 0.053 2.429 1.00 95.62 73 LYS A CA 1
ATOM 566 C C . LYS A 1 73 ? 12.853 -1.070 3.464 1.00 95.62 73 LYS A C 1
ATOM 568 O O . LYS A 1 73 ? 13.293 -2.173 3.154 1.00 95.62 73 LYS A O 1
ATOM 573 N N . ASP A 1 74 ? 12.430 -0.769 4.688 1.00 95.19 74 ASP A N 1
ATOM 574 C CA . ASP A 1 74 ? 12.566 -1.656 5.842 1.00 95.19 74 ASP A CA 1
ATOM 575 C C . ASP A 1 74 ? 11.641 -1.240 7.002 1.00 95.19 74 ASP A C 1
ATOM 577 O O . ASP A 1 74 ? 10.887 -0.265 6.923 1.00 95.19 74 ASP A O 1
ATOM 581 N N . TYR A 1 75 ? 11.670 -2.034 8.073 1.00 96.75 75 TYR A N 1
ATOM 582 C CA . TYR A 1 75 ? 10.848 -1.844 9.265 1.00 96.75 75 TYR A CA 1
ATOM 583 C C . TYR A 1 75 ? 11.174 -0.539 10.008 1.00 96.75 75 TYR A C 1
ATOM 585 O O . TYR A 1 75 ? 10.258 0.155 10.448 1.00 96.75 75 TYR A O 1
ATOM 593 N N . ASP A 1 76 ? 12.453 -0.172 10.118 1.00 96.88 76 ASP A N 1
ATOM 594 C CA . ASP A 1 76 ? 12.891 1.015 10.864 1.00 96.88 76 ASP A CA 1
ATOM 595 C C . ASP A 1 76 ? 12.398 2.303 10.201 1.00 96.88 76 ASP A C 1
ATOM 597 O O . ASP A 1 76 ? 11.944 3.235 10.871 1.00 96.88 76 ASP A O 1
ATOM 601 N N . VAL A 1 77 ? 12.421 2.349 8.868 1.00 97.75 77 VAL A N 1
ATOM 602 C CA . VAL A 1 77 ? 11.835 3.446 8.093 1.00 97.75 77 VAL A CA 1
ATOM 603 C C . VAL A 1 77 ? 10.324 3.533 8.316 1.00 97.75 77 VAL A C 1
ATOM 605 O O . VAL A 1 77 ? 9.799 4.633 8.505 1.00 97.75 77 VAL A O 1
ATOM 608 N N . CYS A 1 78 ? 9.618 2.398 8.344 1.00 98.69 78 CYS A N 1
ATOM 609 C CA . CYS A 1 78 ? 8.191 2.366 8.665 1.00 98.69 78 CYS A CA 1
ATOM 610 C C . CYS A 1 78 ? 7.903 2.867 10.087 1.00 98.69 78 CYS A C 1
ATOM 612 O O . CYS A 1 78 ? 6.960 3.632 10.277 1.00 98.69 78 CYS A O 1
ATOM 614 N N . ALA A 1 79 ? 8.721 2.491 11.073 1.00 98.62 79 ALA A N 1
ATOM 615 C CA . ALA A 1 79 ? 8.567 2.938 12.455 1.00 98.62 79 ALA A CA 1
ATOM 616 C C . ALA A 1 79 ? 8.781 4.454 12.582 1.00 98.62 79 ALA A C 1
ATOM 618 O O . ALA A 1 79 ? 7.950 5.150 13.163 1.00 98.62 79 ALA A O 1
ATOM 619 N N . ARG A 1 80 ? 9.836 4.989 11.953 1.00 98.62 80 ARG A N 1
ATOM 620 C CA . ARG A 1 80 ? 10.096 6.439 11.893 1.00 98.62 80 ARG A CA 1
ATOM 621 C C . ARG A 1 80 ? 8.948 7.198 11.236 1.00 98.62 80 ARG A C 1
ATOM 623 O O . ARG A 1 80 ? 8.560 8.255 11.731 1.00 98.62 80 ARG A O 1
ATOM 630 N N . LEU A 1 81 ? 8.383 6.666 10.150 1.00 98.88 81 LEU A N 1
ATOM 631 C CA . LEU A 1 81 ? 7.196 7.247 9.525 1.00 98.88 81 LEU A CA 1
ATOM 632 C C . LEU A 1 81 ? 6.001 7.248 10.487 1.00 98.88 81 LEU A C 1
ATOM 634 O O . LEU A 1 81 ? 5.385 8.295 10.659 1.00 98.88 81 LEU A O 1
ATOM 638 N N . GLY A 1 82 ? 5.711 6.125 11.151 1.00 98.69 82 GLY A N 1
ATOM 639 C CA . GLY A 1 82 ? 4.643 6.026 12.153 1.00 98.69 82 GLY A CA 1
ATOM 640 C C . GLY A 1 82 ? 4.756 7.082 13.257 1.00 98.69 82 GLY A C 1
ATOM 641 O O . GLY A 1 82 ? 3.800 7.823 13.492 1.00 98.69 82 GLY A O 1
ATOM 642 N N . GLU A 1 83 ? 5.942 7.216 13.856 1.00 98.62 83 GLU A N 1
ATOM 643 C CA . GLU A 1 83 ? 6.224 8.224 14.889 1.00 98.62 83 GLU A CA 1
ATOM 644 C C . GLU A 1 83 ? 6.110 9.664 14.358 1.00 98.62 83 GLU A C 1
ATOM 646 O O . GLU A 1 83 ? 5.615 10.548 15.055 1.00 98.62 83 GLU A O 1
ATOM 651 N N . THR A 1 84 ? 6.498 9.914 13.103 1.00 98.81 84 THR A N 1
ATOM 652 C CA . THR A 1 84 ? 6.413 11.255 12.489 1.00 98.81 84 THR A CA 1
ATOM 653 C C . THR A 1 84 ? 4.975 11.643 12.112 1.00 98.81 84 THR A C 1
ATOM 655 O O . THR A 1 84 ? 4.623 12.829 12.099 1.00 98.81 84 THR A O 1
ATOM 658 N N . ILE A 1 85 ? 4.114 10.664 11.803 1.00 98.62 85 ILE A N 1
ATOM 659 C CA . ILE A 1 85 ? 2.682 10.903 11.5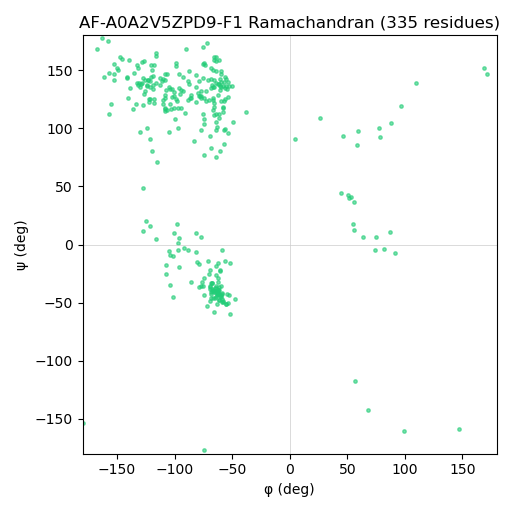69 1.00 98.62 85 ILE A CA 1
ATOM 660 C C . ILE A 1 85 ? 2.032 11.363 12.872 1.00 98.62 85 ILE A C 1
ATOM 662 O O . ILE A 1 85 ? 1.432 12.440 12.916 1.00 98.62 85 ILE A O 1
ATOM 666 N N . ALA A 1 86 ? 2.146 10.535 13.910 1.00 98.19 86 ALA A N 1
ATOM 667 C CA . ALA A 1 86 ? 1.599 10.782 15.234 1.00 98.19 86 ALA A CA 1
ATOM 668 C C . ALA A 1 86 ? 2.384 9.944 16.262 1.00 98.19 86 ALA A C 1
ATOM 670 O O . ALA A 1 86 ? 2.263 8.712 16.241 1.00 98.19 86 ALA A O 1
ATOM 671 N N . PRO A 1 87 ? 3.157 10.583 17.162 1.00 97.88 87 PRO A N 1
ATOM 672 C CA . PRO A 1 87 ? 3.987 9.871 18.125 1.00 97.88 87 PRO A CA 1
ATOM 673 C C . PRO A 1 87 ? 3.198 8.837 18.928 1.00 97.88 87 PRO A C 1
ATOM 675 O O . PRO A 1 87 ? 2.068 9.103 19.354 1.00 97.88 87 PRO A O 1
ATOM 678 N N . HIS A 1 88 ? 3.777 7.647 19.097 1.00 96.12 88 HIS A N 1
ATOM 679 C CA . HIS A 1 88 ? 3.213 6.526 19.863 1.00 96.12 88 HIS A CA 1
ATOM 680 C C . HIS A 1 88 ? 1.804 6.069 19.445 1.00 96.12 88 HIS A C 1
ATOM 682 O O . HIS A 1 88 ? 1.108 5.401 20.211 1.00 96.12 88 HIS A O 1
ATOM 688 N N . THR A 1 89 ? 1.358 6.437 18.242 1.00 98.00 89 THR A N 1
ATOM 689 C CA . THR A 1 89 ? -0.001 6.144 17.772 1.00 98.00 89 THR A CA 1
ATOM 690 C C . THR A 1 89 ? -0.029 4.958 16.815 1.00 98.00 89 THR A C 1
ATOM 692 O O . THR A 1 89 ? -0.886 4.091 16.954 1.00 98.00 89 THR A O 1
ATOM 695 N N . TYR A 1 90 ? 0.886 4.898 15.844 1.00 98.50 90 TYR A N 1
ATOM 696 C CA . TYR A 1 90 ? 0.923 3.820 14.854 1.00 98.50 90 TYR A CA 1
ATOM 697 C C . TYR A 1 90 ? 1.979 2.775 15.198 1.00 98.50 90 TYR A C 1
ATOM 699 O O . TYR A 1 90 ? 3.156 3.082 15.346 1.00 98.50 90 TYR A O 1
ATOM 707 N N . ASN A 1 91 ? 1.555 1.517 15.227 1.00 97.31 91 ASN A N 1
ATOM 708 C CA . ASN A 1 91 ? 2.418 0.354 15.354 1.00 97.31 91 ASN A CA 1
ATOM 709 C C . ASN A 1 91 ? 2.700 -0.201 13.959 1.00 97.31 91 ASN A C 1
ATOM 711 O O . ASN A 1 91 ? 1.768 -0.375 13.171 1.00 97.31 91 ASN A O 1
ATOM 715 N N . VAL A 1 92 ? 3.954 -0.537 13.662 1.00 98.62 92 VAL A N 1
ATOM 716 C CA . VAL A 1 92 ? 4.276 -1.339 12.475 1.00 98.62 92 VAL A CA 1
ATOM 717 C C . VAL A 1 92 ? 3.866 -2.779 12.781 1.00 98.62 92 VAL A C 1
ATOM 719 O O . VAL A 1 92 ? 4.528 -3.470 13.545 1.00 98.62 92 VAL A O 1
ATOM 722 N N . ALA A 1 93 ? 2.743 -3.232 12.226 1.00 98.44 93 ALA A N 1
ATOM 723 C CA . ALA A 1 93 ? 2.284 -4.607 12.407 1.00 98.44 93 ALA A CA 1
ATOM 724 C C . ALA A 1 93 ? 3.222 -5.592 11.700 1.00 98.44 93 ALA A C 1
ATOM 726 O O . ALA A 1 93 ? 3.526 -6.658 12.227 1.00 98.44 93 ALA A O 1
ATOM 727 N N . ILE A 1 94 ? 3.673 -5.223 10.500 1.00 98.56 94 ILE A N 1
ATOM 728 C CA . ILE A 1 94 ? 4.629 -5.988 9.705 1.00 98.56 94 ILE A CA 1
ATOM 729 C C . ILE A 1 94 ? 5.265 -5.081 8.649 1.00 98.56 94 ILE A C 1
ATOM 731 O O . ILE A 1 94 ? 4.599 -4.217 8.078 1.00 98.56 94 ILE A O 1
ATOM 735 N N . CYS A 1 95 ? 6.544 -5.305 8.368 1.00 98.56 95 CYS A N 1
ATOM 736 C CA . CYS A 1 95 ? 7.214 -4.876 7.145 1.00 98.56 95 CYS A CA 1
ATOM 737 C C . CYS A 1 95 ? 7.869 -6.121 6.550 1.00 98.56 95 CYS A C 1
ATOM 739 O O . CYS A 1 95 ? 8.517 -6.880 7.276 1.00 98.56 95 CYS A O 1
ATOM 741 N N . SER A 1 96 ? 7.635 -6.386 5.267 1.00 98.06 96 SER A N 1
ATOM 742 C CA . SER A 1 96 ? 8.171 -7.577 4.619 1.00 98.06 96 SER A CA 1
ATOM 743 C C . SER A 1 96 ? 9.699 -7.541 4.534 1.00 98.06 96 SER A C 1
ATOM 745 O O . SER A 1 96 ? 10.332 -6.490 4.616 1.00 98.06 96 SER A O 1
ATOM 747 N N . ALA A 1 97 ? 10.290 -8.713 4.315 1.00 95.06 97 ALA A N 1
ATOM 748 C CA . ALA A 1 97 ? 11.726 -8.886 4.107 1.00 95.06 97 ALA A CA 1
ATOM 749 C C . ALA A 1 97 ? 11.994 -9.678 2.816 1.00 95.06 97 ALA A C 1
ATOM 751 O O . ALA A 1 97 ? 12.730 -10.667 2.800 1.00 95.06 97 ALA A O 1
ATOM 752 N N . PHE A 1 98 ? 11.349 -9.273 1.720 1.00 93.75 98 PHE A N 1
ATOM 753 C CA . PHE A 1 98 ? 11.533 -9.883 0.409 1.00 93.75 98 PHE A CA 1
ATOM 754 C C . PHE A 1 98 ? 12.978 -9.727 -0.048 1.00 93.75 98 PHE A C 1
ATOM 756 O O . PHE A 1 98 ? 13.578 -8.660 0.098 1.00 93.75 98 PHE A O 1
ATOM 763 N N . ARG A 1 99 ? 13.526 -10.793 -0.628 1.00 89.00 99 ARG A N 1
ATOM 764 C CA . ARG A 1 99 ? 14.862 -10.808 -1.225 1.00 89.00 99 ARG A CA 1
ATOM 765 C C . ARG A 1 99 ? 14.752 -10.567 -2.722 1.00 89.00 99 ARG A C 1
ATOM 767 O O . ARG A 1 99 ? 13.794 -11.009 -3.350 1.00 89.00 99 ARG A O 1
ATOM 774 N N . GLU A 1 100 ? 15.749 -9.899 -3.285 1.00 74.19 100 GLU A N 1
ATOM 775 C CA . GLU A 1 100 ? 15.888 -9.823 -4.738 1.00 74.19 100 GLU A CA 1
ATOM 776 C C . GLU A 1 100 ? 16.566 -11.104 -5.241 1.00 74.19 100 GLU A C 1
ATOM 778 O O . GLU A 1 100 ? 17.572 -11.513 -4.656 1.00 74.19 100 GLU A O 1
ATOM 783 N N . PRO A 1 101 ? 16.088 -11.730 -6.330 1.00 64.75 101 PRO A N 1
ATOM 784 C CA . PRO A 1 101 ? 16.653 -12.992 -6.820 1.00 64.75 101 PRO A CA 1
ATOM 785 C C . PRO A 1 101 ? 18.135 -12.906 -7.223 1.00 64.75 101 PRO A C 1
ATOM 787 O O . PRO A 1 101 ? 18.823 -13.922 -7.264 1.00 64.75 101 PRO A O 1
ATOM 790 N N . PHE A 1 102 ? 18.634 -11.701 -7.523 1.00 65.94 102 PHE A N 1
ATOM 791 C CA . PHE A 1 102 ? 19.963 -11.480 -8.108 1.00 65.94 102 PHE A CA 1
ATOM 792 C C . PHE A 1 102 ? 20.831 -10.476 -7.337 1.00 65.94 102 PHE A C 1
ATOM 794 O O . PHE A 1 102 ? 21.866 -10.051 -7.847 1.00 65.94 102 PHE A O 1
ATOM 801 N N . ALA A 1 103 ? 20.430 -10.081 -6.126 1.00 70.81 103 ALA A N 1
ATOM 802 C CA . ALA A 1 103 ? 21.230 -9.201 -5.279 1.00 70.81 103 ALA A CA 1
ATOM 803 C C . ALA A 1 103 ? 21.370 -9.791 -3.869 1.00 70.81 103 ALA A C 1
ATOM 805 O O . ALA A 1 103 ? 20.391 -10.301 -3.319 1.00 70.81 103 ALA A O 1
ATOM 806 N N . PRO A 1 104 ? 22.568 -9.731 -3.260 1.00 74.69 104 PRO A N 1
ATOM 807 C CA . PRO A 1 104 ? 22.733 -10.164 -1.884 1.00 74.69 104 PRO A CA 1
ATOM 808 C C . PRO A 1 104 ? 21.939 -9.244 -0.948 1.00 74.69 104 PRO A C 1
ATOM 810 O O . PRO A 1 104 ? 21.993 -8.021 -1.063 1.00 74.69 104 PRO A O 1
ATOM 813 N N . GLY A 1 105 ? 21.234 -9.844 0.012 1.00 82.56 105 GLY A N 1
ATOM 814 C CA . GLY A 1 105 ? 20.492 -9.119 1.046 1.00 82.56 105 GLY A CA 1
ATOM 815 C C . GLY A 1 105 ? 18.994 -8.986 0.772 1.00 82.56 105 GLY A C 1
ATOM 816 O O . GLY A 1 105 ? 18.399 -9.787 0.049 1.00 82.56 105 GLY A O 1
ATOM 817 N N . LEU A 1 106 ? 18.373 -8.018 1.446 1.00 86.00 106 LEU A N 1
ATOM 818 C CA . LEU A 1 106 ? 16.964 -7.683 1.262 1.00 86.00 106 LEU A CA 1
ATOM 819 C C . LEU A 1 106 ? 16.794 -6.791 0.033 1.00 86.00 106 LEU A C 1
ATOM 821 O O . LEU A 1 106 ? 17.639 -5.944 -0.264 1.00 86.00 106 LEU A O 1
ATOM 825 N N . GLY A 1 107 ? 15.673 -6.966 -0.657 1.00 85.56 107 GLY A N 1
ATOM 826 C CA . GLY A 1 107 ? 15.221 -6.008 -1.651 1.00 85.56 107 GLY A CA 1
ATOM 827 C C . GLY A 1 107 ? 14.886 -4.665 -1.019 1.00 85.56 107 GLY A C 1
ATOM 828 O O . GLY A 1 107 ? 14.667 -4.555 0.186 1.00 85.56 107 GLY A O 1
ATOM 829 N N . LYS A 1 108 ? 14.839 -3.624 -1.848 1.00 85.75 108 LYS A N 1
ATOM 830 C CA . LYS A 1 108 ? 14.549 -2.253 -1.394 1.00 85.75 108 LYS A CA 1
ATOM 831 C C . LYS A 1 108 ? 13.083 -1.854 -1.577 1.00 85.75 108 LYS A C 1
ATOM 833 O O . LYS A 1 108 ? 12.730 -0.715 -1.304 1.00 85.75 108 LYS A O 1
ATOM 838 N N . GLN A 1 109 ? 12.256 -2.773 -2.075 1.00 91.44 109 GLN A N 1
ATOM 839 C CA . GLN A 1 109 ? 10.829 -2.571 -2.306 1.00 91.44 109 GLN A CA 1
ATOM 840 C C . GLN A 1 109 ? 10.026 -3.573 -1.472 1.00 91.44 109 GLN A C 1
ATOM 842 O O . GLN A 1 109 ? 9.592 -4.616 -1.967 1.00 91.44 109 GLN A O 1
ATOM 847 N N . GLN A 1 110 ? 9.854 -3.251 -0.196 1.00 96.75 110 GLN A N 1
ATOM 848 C CA . GLN A 1 110 ? 9.026 -3.993 0.747 1.00 96.75 110 GLN A CA 1
ATOM 849 C C . GLN A 1 110 ? 7.588 -3.467 0.746 1.00 96.75 110 GLN A C 1
ATOM 851 O O . GLN A 1 110 ? 7.280 -2.413 0.180 1.00 96.75 110 GLN A O 1
ATOM 856 N N . VAL A 1 111 ? 6.701 -4.222 1.384 1.00 98.38 111 VAL A N 1
ATOM 857 C CA . VAL A 1 111 ? 5.344 -3.793 1.728 1.00 98.38 111 VAL A CA 1
ATOM 858 C C . VAL A 1 111 ? 5.186 -3.826 3.242 1.00 98.38 111 VAL A C 1
ATOM 860 O O . VAL A 1 111 ? 5.757 -4.689 3.912 1.00 98.38 111 VAL A O 1
ATOM 863 N N . ALA A 1 112 ? 4.418 -2.893 3.791 1.00 98.75 112 ALA A N 1
ATOM 864 C CA . ALA A 1 112 ? 4.226 -2.789 5.232 1.00 98.75 112 ALA A CA 1
ATOM 865 C C . ALA A 1 112 ? 2.786 -2.457 5.607 1.00 98.75 112 ALA A C 1
ATOM 867 O O . ALA A 1 112 ? 2.017 -1.923 4.807 1.00 98.75 112 ALA A O 1
ATOM 868 N N . ILE A 1 113 ? 2.435 -2.775 6.849 1.00 98.88 113 ILE A N 1
ATOM 869 C CA . ILE A 1 113 ? 1.139 -2.477 7.448 1.00 98.88 113 ILE A CA 1
ATOM 870 C C . ILE A 1 113 ? 1.396 -1.755 8.765 1.00 98.88 113 ILE A C 1
ATOM 872 O O . ILE A 1 113 ? 2.035 -2.304 9.663 1.00 98.88 113 ILE A O 1
ATOM 876 N N . LEU A 1 114 ? 0.889 -0.531 8.879 1.00 98.81 114 LEU A N 1
ATOM 877 C CA . LEU A 1 114 ? 0.882 0.254 10.110 1.00 98.81 114 LEU A CA 1
ATOM 878 C C . LEU A 1 114 ? -0.555 0.369 10.614 1.00 98.81 114 LEU A C 1
ATOM 880 O O . LEU A 1 114 ? -1.478 0.517 9.815 1.00 98.81 114 LEU A O 1
ATOM 884 N N . ALA A 1 115 ? -0.764 0.330 11.925 1.00 98.62 115 ALA A N 1
ATOM 885 C CA . ALA A 1 115 ? -2.101 0.446 12.498 1.00 98.62 115 ALA A CA 1
ATOM 886 C C . ALA A 1 115 ? -2.095 1.090 13.883 1.00 98.62 115 ALA A C 1
ATOM 888 O O . ALA A 1 115 ? -1.142 0.953 14.651 1.00 98.62 115 ALA A O 1
ATOM 889 N N . LYS A 1 116 ? -3.204 1.751 14.225 1.00 98.19 116 LYS A N 1
ATOM 890 C CA . LYS A 1 116 ? -3.406 2.331 15.564 1.00 98.19 116 LYS A CA 1
ATOM 891 C C . LYS A 1 116 ? -3.601 1.285 16.656 1.00 98.19 116 LYS A C 1
ATOM 893 O O . LYS A 1 116 ? -3.342 1.543 17.826 1.00 98.19 116 LYS A O 1
ATOM 898 N N . VAL A 1 117 ? -4.083 0.104 16.276 1.00 96.31 117 VAL A N 1
ATOM 899 C CA . VAL A 1 117 ? -4.275 -1.029 17.183 1.00 96.31 117 VAL A CA 1
ATOM 900 C C . VAL A 1 117 ? -3.213 -2.097 16.922 1.00 96.31 117 VAL A C 1
ATOM 902 O O . VAL A 1 117 ? -2.809 -2.284 15.772 1.00 96.31 117 VAL A O 1
ATOM 905 N N . PRO A 1 118 ? -2.762 -2.826 17.954 1.00 96.62 118 PRO A N 1
ATOM 906 C CA . PRO A 1 118 ? -1.826 -3.923 17.763 1.00 96.62 118 PRO A CA 1
ATOM 907 C C . PRO A 1 118 ? -2.472 -5.068 16.970 1.00 96.62 118 PRO A C 1
ATOM 909 O O . PRO A 1 118 ? -3.644 -5.412 17.168 1.00 96.62 118 PRO A O 1
ATOM 912 N N . ALA A 1 119 ? -1.688 -5.679 16.083 1.00 96.50 119 ALA A N 1
ATOM 913 C CA . ALA A 1 119 ? -2.105 -6.873 15.359 1.00 96.50 119 ALA A CA 1
ATOM 914 C C . ALA A 1 119 ? -2.217 -8.075 16.309 1.00 96.50 119 ALA A C 1
ATOM 916 O O . ALA A 1 119 ? -1.408 -8.248 17.217 1.00 96.50 119 ALA A O 1
ATOM 917 N N . GLN A 1 120 ? -3.220 -8.918 16.077 1.00 95.12 120 GLN A N 1
ATOM 918 C CA . GLN A 1 120 ? -3.366 -10.225 16.721 1.00 95.12 120 GLN A CA 1
ATOM 919 C C . GLN A 1 120 ? -2.383 -11.239 16.126 1.00 95.12 120 GLN A C 1
ATOM 921 O O . GLN A 1 120 ? -1.842 -12.084 16.832 1.00 95.12 120 GLN A O 1
ATOM 926 N N . ALA A 1 121 ? -2.147 -11.132 14.819 1.00 93.88 121 ALA A N 1
ATOM 927 C CA . ALA A 1 121 ? -1.137 -11.874 14.083 1.00 93.88 121 ALA A CA 1
ATOM 928 C C . ALA A 1 121 ? -0.714 -11.057 12.861 1.00 93.88 121 ALA A C 1
ATOM 930 O O . ALA A 1 121 ? -1.540 -10.352 12.278 1.00 93.88 121 ALA A O 1
ATOM 931 N N . ALA A 1 122 ? 0.551 -11.162 12.466 1.00 96.50 122 ALA A N 1
ATOM 932 C CA . ALA A 1 122 ? 1.044 -10.562 11.237 1.00 96.50 122 ALA A CA 1
ATOM 933 C C . ALA A 1 122 ? 2.247 -11.341 10.699 1.00 96.50 122 ALA A C 1
ATOM 935 O O . ALA A 1 122 ? 3.078 -11.827 11.469 1.00 96.50 122 ALA A O 1
ATOM 936 N N . TRP A 1 123 ? 2.324 -11.477 9.380 1.00 95.94 123 TRP A N 1
ATOM 937 C CA . TRP A 1 123 ? 3.438 -12.116 8.682 1.00 95.94 123 TRP A CA 1
ATOM 938 C C . TRP A 1 123 ? 3.495 -11.638 7.230 1.00 95.94 123 TRP A C 1
ATOM 940 O O . TRP A 1 123 ? 2.639 -10.885 6.764 1.00 95.94 123 TRP A O 1
ATOM 950 N N . SER A 1 124 ? 4.522 -12.061 6.504 1.00 96.31 124 SER A N 1
ATOM 951 C CA . SER A 1 124 ? 4.656 -11.808 5.071 1.00 96.31 124 SER A CA 1
ATOM 952 C C . SER A 1 124 ? 5.103 -13.071 4.359 1.00 96.31 124 SER A C 1
ATOM 954 O O . SER A 1 124 ? 5.892 -13.832 4.920 1.00 96.31 124 SER A O 1
ATOM 956 N N . GLU A 1 125 ? 4.671 -13.253 3.116 1.00 94.94 125 GLU A N 1
ATOM 957 C CA . GLU A 1 125 ? 5.077 -14.381 2.279 1.00 94.94 125 GLU A CA 1
ATOM 958 C C . GLU A 1 125 ? 5.531 -13.897 0.912 1.00 94.94 125 GLU A C 1
ATOM 960 O O . GLU A 1 125 ? 4.875 -13.059 0.295 1.00 94.94 125 GLU A O 1
ATOM 965 N N . THR A 1 126 ? 6.651 -14.443 0.440 1.00 95.06 126 THR A N 1
ATOM 966 C CA . THR A 1 126 ? 7.150 -14.250 -0.926 1.00 95.06 126 THR A CA 1
ATOM 967 C C . THR A 1 126 ? 6.320 -15.085 -1.898 1.00 95.06 126 THR A C 1
ATOM 969 O O . THR A 1 126 ? 5.950 -16.220 -1.585 1.00 95.06 126 THR A O 1
ATOM 972 N N . TRP A 1 127 ? 6.073 -14.567 -3.100 1.00 94.00 127 TRP A N 1
ATOM 973 C CA . TRP A 1 127 ? 5.485 -15.363 -4.170 1.00 94.00 127 TRP A CA 1
ATOM 974 C C . TRP A 1 127 ? 6.377 -16.548 -4.519 1.00 94.00 127 TRP A C 1
ATOM 976 O O . TRP A 1 127 ? 7.604 -16.458 -4.544 1.00 94.00 127 TRP A O 1
ATOM 986 N N . LYS A 1 128 ? 5.743 -17.674 -4.822 1.00 92.75 128 LYS A N 1
ATOM 987 C CA . LYS A 1 128 ? 6.423 -18.880 -5.278 1.00 92.75 128 LYS A CA 1
ATOM 988 C C . LYS A 1 128 ? 6.569 -18.833 -6.792 1.00 92.75 128 LYS A C 1
ATOM 990 O O . LYS A 1 128 ? 5.628 -18.456 -7.499 1.00 92.75 128 LYS A O 1
ATOM 995 N N . ALA A 1 129 ? 7.720 -19.279 -7.286 1.00 91.25 129 ALA A N 1
ATOM 996 C CA . ALA A 1 129 ? 7.888 -19.570 -8.700 1.00 91.25 129 ALA A C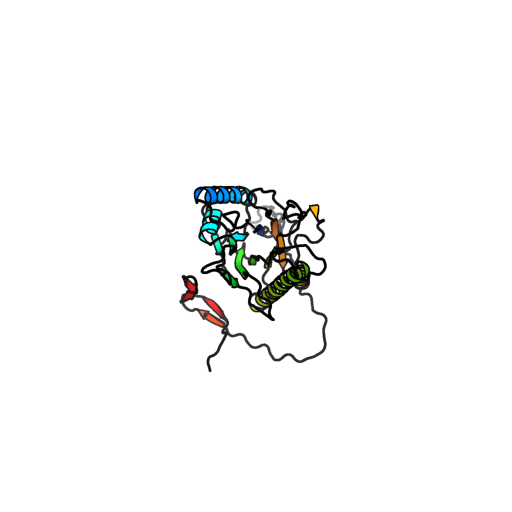A 1
ATOM 997 C C . ALA A 1 129 ? 6.999 -20.766 -9.080 1.00 91.25 129 ALA A C 1
ATOM 999 O O . ALA A 1 129 ? 7.071 -21.824 -8.454 1.00 91.25 129 ALA A O 1
ATOM 1000 N N . MET A 1 130 ? 6.148 -20.605 -10.094 1.00 85.94 130 MET A N 1
ATOM 1001 C CA . MET A 1 130 ? 5.222 -21.642 -10.557 1.00 85.94 130 MET A CA 1
ATOM 1002 C C . MET A 1 130 ? 5.172 -21.675 -12.082 1.00 85.94 130 MET A C 1
ATOM 1004 O O . MET A 1 130 ? 5.038 -20.638 -12.724 1.00 85.94 130 MET A O 1
ATOM 1008 N N . SER A 1 131 ? 5.237 -22.872 -12.673 1.00 81.31 131 SER A N 1
ATOM 1009 C CA . SER A 1 131 ? 5.074 -23.084 -14.124 1.00 81.31 131 SER A CA 1
ATOM 1010 C C . SER A 1 131 ? 5.958 -22.176 -14.999 1.00 81.31 131 SER A C 1
ATOM 1012 O O . SER A 1 131 ? 5.495 -21.606 -15.984 1.00 81.31 131 SER A O 1
ATOM 1014 N N . GLY A 1 132 ? 7.227 -21.988 -14.615 1.00 83.81 132 GLY A N 1
ATOM 1015 C CA . GLY A 1 132 ? 8.175 -21.125 -15.338 1.00 83.81 132 GLY A CA 1
ATOM 1016 C C . GLY A 1 132 ? 7.955 -19.616 -15.148 1.00 83.81 132 GLY A C 1
ATOM 1017 O O . GLY A 1 132 ? 8.619 -18.811 -15.799 1.00 83.81 132 GLY A O 1
ATOM 1018 N N . VAL A 1 133 ? 7.043 -19.219 -14.259 1.00 87.62 133 VAL A N 1
ATOM 1019 C CA . VAL A 1 133 ? 6.757 -17.827 -13.906 1.00 87.62 133 VAL A CA 1
ATOM 1020 C C . VAL A 1 133 ? 7.283 -17.560 -12.503 1.00 87.62 133 VAL A C 1
ATOM 1022 O O . VAL A 1 133 ? 6.925 -18.262 -11.563 1.00 87.62 133 VAL A O 1
ATOM 1025 N N . ASP A 1 134 ? 8.107 -16.525 -12.369 1.00 89.50 134 ASP A N 1
ATOM 1026 C CA . ASP A 1 134 ? 8.718 -16.111 -11.101 1.00 89.50 134 ASP A CA 1
ATOM 1027 C C . ASP A 1 134 ? 8.319 -14.658 -10.769 1.00 89.50 134 ASP A C 1
ATOM 1029 O O . ASP A 1 134 ? 8.925 -13.705 -11.297 1.00 89.50 134 ASP A O 1
ATOM 1033 N N . PRO A 1 135 ? 7.215 -14.449 -10.023 1.00 90.56 135 PRO A N 1
ATOM 1034 C CA . PRO A 1 135 ? 6.781 -13.121 -9.605 1.00 90.56 135 PRO A CA 1
ATOM 1035 C C . PRO A 1 135 ? 7.699 -12.568 -8.501 1.00 90.56 135 PRO A C 1
ATOM 1037 O O . PRO A 1 135 ? 7.951 -13.260 -7.520 1.00 90.56 135 PRO A O 1
ATOM 1040 N N . PRO A 1 136 ? 8.172 -11.312 -8.599 1.00 90.25 136 PRO A N 1
ATOM 1041 C CA . PRO A 1 136 ? 8.982 -10.718 -7.539 1.00 90.25 136 PRO A CA 1
ATOM 1042 C C . PRO A 1 136 ? 8.120 -10.336 -6.332 1.00 90.25 136 PRO A C 1
ATOM 1044 O O . PRO A 1 136 ? 6.951 -9.987 -6.503 1.00 90.25 136 PRO A O 1
ATOM 1047 N N . ARG A 1 137 ? 8.741 -10.254 -5.149 1.00 92.19 137 ARG A N 1
ATOM 1048 C CA . ARG A 1 137 ? 8.110 -9.832 -3.882 1.00 92.19 137 ARG A CA 1
ATOM 1049 C C . ARG A 1 137 ? 7.070 -10.837 -3.375 1.00 92.19 137 ARG A C 1
ATOM 1051 O O . ARG A 1 137 ? 7.301 -12.037 -3.441 1.00 92.19 137 ARG A O 1
ATOM 1058 N N . GLY A 1 138 ? 5.977 -10.344 -2.801 1.00 94.38 138 GLY A N 1
ATOM 1059 C CA . GLY A 1 138 ? 5.022 -11.111 -2.024 1.00 94.38 138 GLY A CA 1
ATOM 1060 C C . GLY A 1 138 ? 3.878 -10.243 -1.506 1.00 94.38 138 GLY A C 1
ATOM 1061 O O . GLY A 1 138 ? 3.589 -9.176 -2.060 1.00 94.38 138 GLY A O 1
ATOM 1062 N N . PHE A 1 139 ? 3.280 -10.668 -0.398 1.00 95.56 139 PHE A N 1
ATOM 1063 C CA . PHE A 1 139 ? 2.312 -9.884 0.368 1.00 95.56 139 PHE A CA 1
ATOM 1064 C C . PHE A 1 139 ? 2.710 -9.792 1.842 1.00 95.56 139 PHE A C 1
ATOM 1066 O O . PHE A 1 139 ? 3.432 -10.644 2.363 1.00 95.56 139 PHE A O 1
ATOM 1073 N N . ALA A 1 140 ? 2.200 -8.769 2.522 1.00 97.31 140 ALA A N 1
ATOM 1074 C CA . ALA A 1 140 ? 2.121 -8.734 3.976 1.00 97.31 140 ALA A CA 1
ATOM 1075 C C . ALA A 1 140 ? 0.665 -8.896 4.409 1.00 97.31 140 ALA A C 1
ATOM 1077 O O . ALA A 1 140 ? -0.239 -8.345 3.777 1.00 97.31 140 ALA A O 1
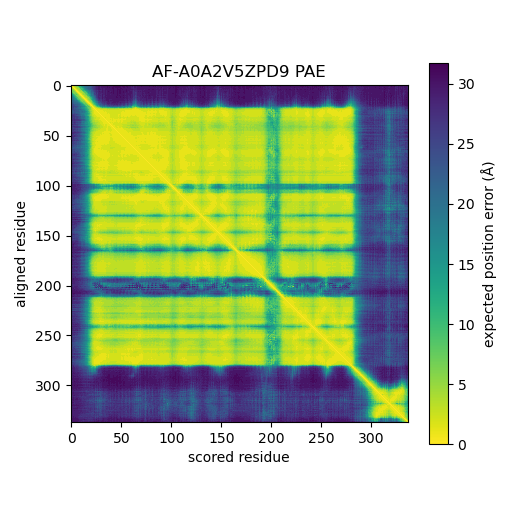ATOM 1078 N N . PHE A 1 141 ? 0.454 -9.637 5.490 1.00 96.69 141 PHE A N 1
ATOM 1079 C CA . PHE A 1 141 ? -0.841 -9.851 6.110 1.00 96.69 141 PHE A CA 1
ATOM 1080 C C . PHE A 1 141 ? -0.805 -9.429 7.576 1.00 96.69 141 PHE A C 1
ATOM 1082 O O . PHE A 1 141 ? 0.172 -9.683 8.283 1.00 96.69 141 PHE A O 1
ATOM 1089 N N . ALA A 1 142 ? -1.898 -8.828 8.039 1.00 96.12 142 ALA A N 1
ATOM 1090 C CA . ALA A 1 142 ? -2.143 -8.610 9.454 1.00 96.12 142 ALA A CA 1
ATOM 1091 C C . ALA A 1 142 ? -3.621 -8.819 9.790 1.00 96.12 142 ALA A C 1
ATOM 1093 O O . ALA A 1 142 ? -4.514 -8.449 9.027 1.00 96.12 142 ALA A O 1
ATOM 1094 N N . TRP A 1 143 ? -3.871 -9.381 10.967 1.00 94.62 143 TRP A N 1
ATOM 1095 C CA . TRP A 1 143 ? -5.192 -9.500 11.566 1.00 94.62 143 TRP A CA 1
ATOM 1096 C C . TRP A 1 143 ? -5.298 -8.543 12.749 1.00 94.62 143 TRP A C 1
ATOM 1098 O O . TRP A 1 143 ? -4.458 -8.556 13.648 1.00 94.62 143 TRP A O 1
ATOM 1108 N N . PHE A 1 144 ? -6.353 -7.736 12.769 1.00 94.06 144 PHE A N 1
ATOM 1109 C CA . PHE A 1 144 ? -6.666 -6.810 13.848 1.00 94.06 144 PHE A CA 1
ATOM 1110 C C . PHE A 1 144 ? -8.021 -7.115 14.472 1.00 94.06 144 PHE A C 1
ATOM 1112 O O . PHE A 1 144 ? -8.950 -7.539 13.789 1.00 94.06 144 PHE A O 1
ATOM 1119 N N . LYS A 1 145 ? -8.155 -6.800 15.761 1.00 91.44 145 LYS A N 1
ATOM 1120 C CA . LYS A 1 145 ? -9.448 -6.720 16.439 1.00 91.44 145 LYS A CA 1
ATOM 1121 C C . LYS A 1 145 ? -9.807 -5.252 16.644 1.00 91.44 145 LYS A C 1
ATOM 1123 O O . LYS A 1 145 ? -9.345 -4.619 17.590 1.00 91.44 145 LYS A O 1
ATOM 1128 N N . ILE A 1 146 ? -10.614 -4.697 15.744 1.00 89.50 146 ILE A N 1
ATOM 1129 C CA . ILE A 1 146 ? -10.996 -3.280 15.744 1.00 89.50 146 ILE A CA 1
ATOM 1130 C C . ILE A 1 146 ? -12.439 -3.168 16.210 1.00 89.50 146 ILE A C 1
ATOM 1132 O O . ILE A 1 146 ? -13.353 -3.665 15.558 1.00 89.50 146 ILE A O 1
ATOM 1136 N N . ARG A 1 147 ? -12.650 -2.515 17.360 1.00 85.25 147 ARG A N 1
ATOM 1137 C CA . ARG A 1 147 ? -13.991 -2.273 17.931 1.00 85.25 147 ARG A CA 1
ATOM 1138 C C . ARG A 1 147 ? -14.830 -3.561 18.031 1.00 85.25 147 ARG A C 1
ATOM 1140 O O . ARG A 1 147 ? -16.019 -3.570 17.739 1.00 85.25 147 ARG A O 1
ATOM 1147 N N . GLY A 1 148 ? -14.184 -4.665 18.413 1.00 81.88 148 GLY A N 1
ATOM 1148 C CA . GLY A 1 148 ? -14.819 -5.981 18.551 1.00 81.88 148 GLY A CA 1
ATOM 1149 C C . GLY A 1 148 ? -14.982 -6.778 17.252 1.00 81.88 148 GLY A C 1
ATOM 1150 O O . GLY A 1 148 ? -15.401 -7.926 17.330 1.00 81.88 148 GLY A O 1
ATOM 1151 N N . THR A 1 149 ? -14.614 -6.219 16.095 1.00 82.81 149 THR A N 1
ATOM 1152 C CA . THR A 1 149 ? -14.646 -6.906 14.795 1.00 82.81 149 THR A CA 1
ATOM 1153 C C . THR A 1 149 ? -13.251 -7.387 14.415 1.00 82.81 149 THR A C 1
ATOM 1155 O O . THR A 1 149 ? -12.290 -6.617 14.467 1.00 82.81 149 THR A O 1
ATOM 1158 N N . ASP A 1 150 ? -13.143 -8.651 14.019 1.00 87.56 150 ASP A N 1
ATOM 1159 C CA . ASP A 1 150 ? -11.924 -9.202 13.437 1.00 87.56 150 ASP A CA 1
ATOM 1160 C C . ASP A 1 150 ? -11.787 -8.753 11.981 1.00 87.56 150 ASP A C 1
ATOM 1162 O O . ASP A 1 150 ? -12.720 -8.896 11.197 1.00 87.56 150 ASP A O 1
ATOM 1166 N N . VAL A 1 151 ? -10.637 -8.189 11.619 1.00 89.81 151 VAL A N 1
ATOM 1167 C CA . VAL A 1 151 ? -10.372 -7.674 10.272 1.00 89.81 151 VAL A CA 1
ATOM 1168 C C . VAL A 1 151 ? -9.014 -8.155 9.799 1.00 89.81 151 VAL A C 1
ATOM 1170 O O . VAL A 1 151 ? -7.994 -7.861 10.423 1.00 89.81 151 VAL A O 1
ATOM 1173 N N . GLY A 1 152 ? -9.008 -8.877 8.682 1.00 93.00 152 GLY A N 1
ATOM 1174 C CA . GLY A 1 152 ? -7.794 -9.266 7.977 1.00 93.00 152 GLY A CA 1
ATOM 1175 C C . GLY A 1 152 ? -7.451 -8.242 6.900 1.00 93.00 152 GLY A C 1
ATOM 1176 O O . GLY A 1 152 ? -8.307 -7.864 6.100 1.00 93.00 152 GLY A O 1
ATOM 1177 N N . VAL A 1 153 ? -6.200 -7.804 6.833 1.00 94.94 153 VAL A N 1
ATOM 1178 C CA . VAL A 1 153 ? -5.741 -6.878 5.793 1.00 94.94 153 VAL A CA 1
ATOM 1179 C C . VAL A 1 153 ? -4.505 -7.394 5.084 1.00 94.94 153 VAL A C 1
ATOM 1181 O O . VAL A 1 153 ? -3.622 -7.991 5.697 1.00 94.94 153 VAL A O 1
ATOM 1184 N N . TYR A 1 154 ? -4.454 -7.136 3.780 1.00 96.31 154 TYR A N 1
ATOM 1185 C CA . TYR A 1 154 ? -3.336 -7.497 2.919 1.00 96.31 154 TYR A CA 1
ATOM 1186 C C . TYR A 1 154 ? -2.758 -6.250 2.256 1.00 96.31 154 TYR A C 1
ATOM 1188 O O . TYR A 1 154 ? -3.480 -5.529 1.563 1.00 96.31 154 TYR A O 1
ATOM 1196 N N . ALA A 1 155 ? -1.452 -6.040 2.422 1.00 97.25 155 ALA A N 1
ATOM 1197 C CA . ALA A 1 155 ? -0.681 -5.098 1.620 1.00 97.25 155 ALA A CA 1
ATOM 1198 C C . ALA A 1 155 ? 0.040 -5.868 0.509 1.00 97.25 155 ALA A C 1
ATOM 1200 O O . ALA A 1 155 ? 0.789 -6.812 0.780 1.00 97.25 155 ALA A O 1
ATOM 1201 N N . VAL A 1 156 ? -0.201 -5.477 -0.743 1.00 94.12 156 VAL A N 1
ATOM 1202 C CA . VAL A 1 156 ? 0.307 -6.181 -1.927 1.00 94.12 156 VAL A CA 1
ATOM 1203 C C . VAL A 1 156 ? 0.943 -5.186 -2.891 1.00 94.12 156 VAL A C 1
ATOM 1205 O O . VAL A 1 156 ? 0.380 -4.129 -3.152 1.00 94.12 156 VAL A O 1
ATOM 1208 N N . HIS A 1 157 ? 2.099 -5.545 -3.453 1.00 92.62 157 HIS A N 1
ATOM 1209 C CA . HIS A 1 157 ? 2.735 -4.799 -4.540 1.00 92.62 157 HIS A CA 1
ATOM 1210 C C . HIS A 1 157 ? 3.107 -5.754 -5.680 1.00 92.62 157 HIS A C 1
ATOM 1212 O O . HIS A 1 157 ? 4.141 -6.431 -5.655 1.00 92.62 157 HIS A O 1
ATOM 1218 N N . LEU A 1 158 ? 2.228 -5.812 -6.680 1.00 91.88 158 LEU A N 1
ATOM 1219 C CA . LEU A 1 158 ? 2.352 -6.696 -7.836 1.00 91.88 158 LEU A CA 1
ATOM 1220 C C . LEU A 1 158 ? 3.472 -6.256 -8.793 1.00 91.88 158 LEU A C 1
ATOM 1222 O O . LEU A 1 158 ? 4.122 -5.227 -8.614 1.00 91.88 158 LEU A O 1
ATOM 1226 N N . LYS A 1 159 ? 3.753 -7.077 -9.810 1.00 90.12 159 LYS A N 1
ATOM 1227 C CA . LYS A 1 159 ? 4.786 -6.784 -10.810 1.00 90.12 159 LYS A CA 1
ATOM 1228 C C . LYS A 1 159 ? 4.410 -5.548 -11.646 1.00 90.12 159 LYS A C 1
ATOM 1230 O O . LYS A 1 159 ? 3.398 -5.560 -12.347 1.00 90.12 159 LYS A O 1
ATOM 1235 N N . SER A 1 160 ? 5.279 -4.534 -11.630 1.00 82.69 160 SER A N 1
ATOM 1236 C CA . SER A 1 160 ? 5.141 -3.309 -12.433 1.00 82.69 160 SER A CA 1
ATOM 1237 C C . SER A 1 160 ? 5.150 -3.569 -13.944 1.00 82.69 160 SER A C 1
ATOM 1239 O O . SER A 1 160 ? 5.721 -4.561 -14.407 1.00 82.69 160 SER A O 1
ATOM 1241 N N . ASN A 1 161 ? 4.601 -2.622 -14.709 1.00 79.19 161 ASN A N 1
ATOM 1242 C CA . ASN A 1 161 ? 4.606 -2.620 -16.179 1.00 79.19 161 ASN A CA 1
ATOM 1243 C C . ASN A 1 161 ? 5.949 -2.207 -16.804 1.00 79.19 161 ASN A C 1
ATOM 1245 O O . ASN A 1 161 ? 6.045 -2.081 -18.021 1.00 79.19 161 ASN A O 1
ATOM 1249 N N . LEU A 1 162 ? 7.001 -2.020 -15.999 1.00 76.00 162 LEU A N 1
ATOM 1250 C CA . LEU A 1 162 ? 8.318 -1.636 -16.498 1.00 76.00 162 LEU A CA 1
ATOM 1251 C C . LEU A 1 162 ? 8.866 -2.688 -17.477 1.00 76.00 162 LEU A C 1
ATOM 1253 O O . LEU A 1 162 ? 9.042 -3.858 -17.120 1.00 76.00 162 LEU A O 1
ATOM 1257 N N . ILE A 1 163 ? 9.193 -2.235 -18.687 1.00 76.38 163 ILE A N 1
ATOM 1258 C CA . ILE A 1 163 ? 9.848 -3.015 -19.739 1.00 76.38 163 ILE A CA 1
ATOM 1259 C C . ILE A 1 163 ? 11.283 -2.504 -19.877 1.00 76.38 163 ILE A C 1
ATOM 1261 O O . ILE A 1 163 ? 11.502 -1.352 -20.240 1.00 76.38 163 ILE A O 1
ATOM 1265 N N . MET A 1 164 ? 12.264 -3.361 -19.593 1.00 70.81 164 MET A N 1
ATOM 1266 C CA . MET A 1 164 ? 13.694 -3.012 -19.677 1.00 70.81 164 MET A CA 1
ATOM 1267 C C . MET A 1 164 ? 14.396 -3.600 -20.911 1.00 70.81 164 MET A C 1
ATOM 1269 O O . MET A 1 164 ? 15.571 -3.325 -21.135 1.00 70.81 164 MET A O 1
ATOM 1273 N N . LYS A 1 165 ? 13.707 -4.441 -21.692 1.00 72.50 165 LYS A N 1
ATOM 1274 C CA . LYS A 1 165 ? 14.256 -5.142 -22.864 1.00 72.50 165 LYS A CA 1
ATOM 1275 C C . LYS A 1 165 ? 13.557 -4.699 -24.148 1.00 72.50 165 LYS A C 1
ATOM 1277 O O . LYS A 1 165 ? 12.496 -4.084 -24.105 1.00 72.50 165 LYS A O 1
ATOM 1282 N N . SER A 1 166 ? 14.165 -5.011 -25.290 1.00 73.19 166 SER A N 1
ATOM 1283 C CA . SER A 1 166 ? 13.707 -4.560 -26.610 1.00 73.19 166 SER A CA 1
ATOM 1284 C C . SER A 1 166 ? 12.376 -5.178 -27.059 1.00 73.19 166 SER A C 1
ATOM 1286 O O . SER A 1 166 ? 11.596 -4.490 -27.716 1.00 73.19 166 SER A O 1
ATOM 1288 N N . ASP A 1 167 ? 12.075 -6.427 -26.688 1.00 84.81 167 ASP A N 1
ATOM 1289 C CA . ASP A 1 167 ? 10.794 -7.067 -27.022 1.00 84.81 167 ASP A CA 1
ATOM 1290 C C . ASP A 1 167 ? 9.691 -6.670 -26.030 1.00 84.81 167 ASP A C 1
ATOM 1292 O O . ASP A 1 167 ? 9.459 -7.313 -25.001 1.00 84.81 167 ASP A O 1
ATOM 1296 N N . LYS A 1 168 ? 9.004 -5.572 -26.354 1.00 83.38 168 LYS A N 1
ATOM 1297 C CA . LYS A 1 168 ? 7.936 -5.015 -25.520 1.00 83.38 168 LYS A CA 1
ATOM 1298 C C . LYS A 1 168 ? 6.741 -5.955 -25.375 1.00 83.38 168 LYS A C 1
ATOM 1300 O O . LYS A 1 168 ? 6.157 -6.014 -24.294 1.00 83.38 168 LYS A O 1
ATOM 1305 N N . ALA A 1 169 ? 6.373 -6.678 -26.431 1.00 84.69 169 ALA A N 1
ATOM 1306 C CA . ALA A 1 169 ? 5.187 -7.529 -26.419 1.00 84.69 169 ALA A CA 1
ATOM 1307 C C . ALA A 1 169 ? 5.399 -8.737 -25.498 1.00 84.69 169 ALA A C 1
ATOM 1309 O O . ALA A 1 169 ? 4.588 -8.983 -24.601 1.00 84.69 169 ALA A O 1
ATOM 1310 N N . ALA A 1 170 ? 6.530 -9.430 -25.650 1.00 85.19 170 ALA A N 1
ATOM 1311 C CA . ALA A 1 170 ? 6.844 -10.588 -24.821 1.00 85.19 170 ALA A CA 1
ATOM 1312 C C . ALA A 1 170 ? 7.022 -10.215 -23.341 1.00 85.19 170 ALA A C 1
ATOM 1314 O O . ALA A 1 170 ? 6.537 -10.923 -22.457 1.00 85.19 170 ALA A O 1
ATOM 1315 N N . GLU A 1 171 ? 7.692 -9.100 -23.035 1.00 85.69 171 GLU A N 1
ATOM 1316 C CA . GLU A 1 171 ? 7.875 -8.662 -21.645 1.00 85.69 171 GLU A CA 1
ATOM 1317 C C . GLU A 1 171 ? 6.560 -8.198 -21.004 1.00 85.69 171 GLU A C 1
ATOM 1319 O O . GLU A 1 171 ? 6.316 -8.501 -19.834 1.00 85.69 171 GLU A O 1
ATOM 1324 N N . THR A 1 172 ? 5.671 -7.554 -21.768 1.00 85.31 172 THR A N 1
ATOM 1325 C CA . THR A 1 172 ? 4.315 -7.219 -21.299 1.00 85.31 172 THR A CA 1
ATOM 1326 C C . THR A 1 172 ? 3.557 -8.482 -20.902 1.00 85.31 172 THR A C 1
ATOM 1328 O O . THR A 1 172 ? 3.045 -8.569 -19.787 1.00 85.31 172 THR A O 1
ATOM 1331 N N . GLN A 1 173 ? 3.555 -9.505 -21.763 1.00 86.50 173 GLN A N 1
ATOM 1332 C CA . GLN A 1 173 ? 2.870 -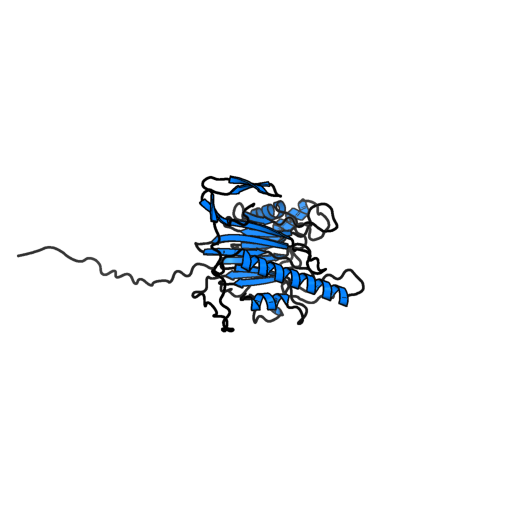10.766 -21.479 1.00 86.50 173 GLN A CA 1
ATOM 1333 C C . GLN A 1 173 ? 3.453 -11.483 -20.251 1.00 86.50 173 GLN A C 1
ATOM 1335 O O . GLN A 1 173 ? 2.705 -12.009 -19.424 1.00 86.50 173 GLN A O 1
ATOM 1340 N N . LYS A 1 174 ? 4.781 -11.467 -20.076 1.00 88.56 174 LYS A N 1
ATOM 1341 C CA . LYS A 1 174 ? 5.430 -12.014 -18.871 1.00 88.56 174 LYS A CA 1
ATOM 1342 C C . LYS A 1 174 ? 5.021 -11.259 -17.609 1.00 88.56 174 LYS A C 1
ATOM 1344 O O . LYS A 1 174 ? 4.760 -11.894 -16.590 1.00 88.56 174 LYS A O 1
ATOM 1349 N N . ASN A 1 175 ? 4.976 -9.928 -17.659 1.00 88.69 175 ASN A N 1
ATOM 1350 C CA . ASN A 1 175 ? 4.577 -9.108 -16.517 1.00 88.69 175 ASN A CA 1
ATOM 1351 C C . ASN A 1 175 ? 3.119 -9.377 -16.125 1.00 88.69 175 ASN A C 1
ATOM 1353 O O . ASN A 1 175 ? 2.867 -9.628 -14.948 1.00 88.69 175 ASN A O 1
ATOM 1357 N N . ILE A 1 176 ? 2.206 -9.447 -17.102 1.00 87.88 176 ILE A N 1
ATOM 1358 C CA . ILE A 1 176 ? 0.806 -9.849 -16.886 1.00 87.88 176 ILE A CA 1
ATOM 1359 C C . ILE A 1 176 ? 0.752 -11.222 -16.214 1.00 87.88 176 ILE A C 1
ATOM 1361 O O . ILE A 1 176 ? 0.153 -11.371 -15.150 1.00 87.88 176 ILE A O 1
ATOM 1365 N N . ARG A 1 177 ? 1.452 -12.223 -16.764 1.00 90.44 177 ARG A N 1
ATOM 1366 C CA . ARG A 1 177 ? 1.409 -13.582 -16.212 1.00 90.44 177 ARG A CA 1
ATOM 1367 C C . ARG A 1 177 ? 1.934 -13.651 -14.776 1.00 90.44 177 ARG A C 1
ATOM 1369 O O . ARG A 1 177 ? 1.383 -14.387 -13.962 1.00 90.44 177 ARG A O 1
ATOM 1376 N N . LYS A 1 178 ? 2.968 -12.873 -14.438 1.00 91.56 178 LYS A N 1
ATOM 1377 C CA . LYS A 1 178 ? 3.470 -12.765 -13.057 1.00 91.56 178 LYS A CA 1
ATOM 1378 C C . LYS A 1 178 ? 2.408 -12.222 -12.102 1.00 91.56 178 LYS A C 1
ATOM 1380 O O . LYS A 1 178 ? 2.320 -12.710 -10.978 1.00 91.56 178 LYS A O 1
ATOM 1385 N N . ARG A 1 179 ? 1.605 -11.243 -12.530 1.00 91.25 179 ARG A N 1
ATOM 1386 C CA . ARG A 1 179 ? 0.512 -10.691 -11.716 1.00 91.25 179 ARG A CA 1
ATOM 1387 C C . ARG A 1 179 ? -0.615 -11.692 -11.518 1.00 91.25 179 ARG A C 1
ATOM 1389 O O . ARG A 1 179 ? -1.021 -11.906 -10.381 1.00 91.25 179 ARG A O 1
ATOM 1396 N N . GLU A 1 180 ? -1.045 -12.361 -12.584 1.00 90.56 180 GLU A N 1
ATOM 1397 C CA . GLU A 1 180 ? -2.084 -13.394 -12.505 1.00 90.56 180 GLU A CA 1
ATOM 1398 C C . GLU A 1 180 ? -1.686 -14.518 -11.541 1.00 90.56 180 GLU A C 1
ATOM 1400 O O . GLU A 1 180 ? -2.438 -14.850 -10.629 1.00 90.56 180 GLU A O 1
ATOM 1405 N N . VAL A 1 181 ? -0.461 -15.037 -11.676 1.00 92.62 181 VAL A N 1
ATOM 1406 C CA . VAL A 1 181 ? 0.074 -16.092 -10.803 1.00 92.62 181 VAL A CA 1
ATOM 1407 C C . VAL A 1 181 ? 0.169 -15.633 -9.342 1.00 92.62 181 VAL A C 1
ATOM 1409 O O . VAL A 1 181 ? -0.123 -16.411 -8.435 1.00 92.62 181 VAL A O 1
ATOM 1412 N N . ALA A 1 182 ? 0.557 -14.381 -9.086 1.00 93.06 182 ALA A N 1
ATOM 1413 C CA . ALA A 1 182 ? 0.587 -13.829 -7.731 1.00 93.06 182 ALA A CA 1
ATOM 1414 C C . ALA A 1 182 ? -0.824 -13.702 -7.125 1.00 93.06 182 ALA A C 1
ATOM 1416 O O . ALA A 1 182 ? -1.033 -14.032 -5.960 1.00 93.06 182 ALA A O 1
ATOM 1417 N N . VAL A 1 183 ? -1.814 -13.276 -7.913 1.00 91.19 183 VAL A N 1
ATOM 1418 C CA . VAL A 1 183 ? -3.209 -13.130 -7.461 1.00 91.19 183 VAL A CA 1
ATOM 1419 C C . VAL A 1 183 ? -3.859 -14.488 -7.203 1.00 91.19 183 VAL A C 1
ATOM 1421 O O . VAL A 1 183 ? -4.576 -14.637 -6.213 1.00 91.19 183 VAL A O 1
ATOM 1424 N N . GLU A 1 184 ? -3.573 -15.495 -8.031 1.00 91.06 184 GLU A N 1
ATOM 1425 C CA . GLU A 1 184 ? -3.976 -16.884 -7.783 1.00 91.06 184 GLU A CA 1
ATOM 1426 C C . GLU A 1 184 ? -3.411 -17.385 -6.443 1.00 91.06 184 GLU A C 1
ATOM 1428 O O . GLU A 1 184 ? -4.162 -17.879 -5.601 1.00 91.06 184 GLU A O 1
ATOM 1433 N N . GLN A 1 185 ? -2.109 -17.191 -6.196 1.00 92.69 185 GLN A N 1
ATOM 1434 C CA . GLN A 1 185 ? -1.479 -17.557 -4.920 1.00 92.69 185 GLN A CA 1
ATOM 1435 C C . GLN A 1 185 ? -2.102 -16.823 -3.731 1.00 92.69 185 GLN A C 1
ATOM 1437 O O . GLN A 1 185 ? -2.386 -17.445 -2.708 1.00 92.69 185 GLN A O 1
ATOM 1442 N N . LEU A 1 186 ? -2.363 -15.522 -3.874 1.00 91.62 186 LEU A N 1
ATOM 1443 C CA . LEU A 1 186 ? -3.008 -14.712 -2.847 1.00 91.62 186 LEU A CA 1
ATOM 1444 C C . LEU A 1 186 ? -4.395 -15.261 -2.491 1.00 91.62 186 LEU A C 1
ATOM 1446 O O . LEU A 1 186 ? -4.717 -15.413 -1.317 1.00 91.62 186 LEU A O 1
ATOM 1450 N N . LEU A 1 187 ? -5.218 -15.586 -3.491 1.00 89.38 187 LEU A N 1
ATOM 1451 C CA . LEU A 1 187 ? -6.548 -16.150 -3.260 1.00 89.38 187 LEU A CA 1
ATOM 1452 C C . LEU A 1 187 ? -6.504 -17.559 -2.666 1.00 89.38 187 LEU A C 1
ATOM 1454 O O . LEU A 1 187 ? -7.383 -17.897 -1.877 1.00 89.38 187 LEU A O 1
ATOM 1458 N N . ASN A 1 188 ? -5.508 -18.375 -3.014 1.00 89.25 188 ASN A N 1
ATOM 1459 C CA . ASN A 1 188 ? -5.308 -19.683 -2.387 1.00 89.25 188 ASN A CA 1
ATOM 1460 C C . ASN A 1 188 ? -4.990 -19.515 -0.898 1.00 89.25 188 ASN A C 1
ATOM 1462 O O . ASN A 1 188 ? -5.711 -20.047 -0.062 1.00 89.25 188 ASN A O 1
ATOM 1466 N N . HIS A 1 189 ? -4.011 -18.667 -0.568 1.00 87.50 189 HIS A N 1
ATOM 1467 C CA . HIS A 1 189 ? -3.654 -18.374 0.821 1.00 87.50 189 HIS A CA 1
ATOM 1468 C C . HIS A 1 189 ? -4.865 -17.895 1.637 1.00 87.50 189 HIS A C 1
ATOM 1470 O O . HIS A 1 189 ? -5.084 -18.329 2.763 1.00 87.50 189 HIS A O 1
ATOM 1476 N N . MET A 1 190 ? -5.702 -17.027 1.065 1.00 85.25 190 MET A N 1
ATOM 1477 C CA . MET A 1 190 ? -6.897 -16.529 1.752 1.00 85.25 190 MET A CA 1
ATOM 1478 C C . MET A 1 190 ? -7.926 -17.613 2.041 1.00 85.25 190 MET A C 1
ATOM 1480 O O . MET A 1 190 ? -8.555 -17.566 3.092 1.00 85.25 190 MET A O 1
ATOM 1484 N N . ARG A 1 191 ? -8.097 -18.572 1.128 1.00 82.50 191 ARG A N 1
ATOM 1485 C CA . ARG A 1 191 ? -9.003 -19.706 1.330 1.00 82.50 191 ARG A CA 1
ATOM 1486 C C . ARG A 1 191 ? -8.487 -20.667 2.398 1.00 82.50 191 ARG A C 1
ATOM 1488 O O . ARG A 1 191 ? -9.292 -21.197 3.156 1.00 82.50 191 ARG A O 1
ATOM 1495 N N . ASP A 1 192 ? -7.173 -20.858 2.457 1.00 75.06 192 ASP A N 1
ATOM 1496 C CA . ASP A 1 192 ? -6.550 -21.864 3.319 1.00 75.06 192 ASP A CA 1
ATOM 1497 C C . ASP A 1 192 ? -6.305 -21.355 4.750 1.00 75.06 192 ASP A C 1
ATOM 1499 O O . ASP A 1 192 ? -6.369 -22.130 5.704 1.00 75.06 192 ASP A O 1
ATOM 1503 N N . VAL A 1 193 ? -6.022 -20.058 4.915 1.00 65.88 193 VAL A N 1
ATOM 1504 C CA . VAL A 1 193 ? -5.539 -19.490 6.188 1.00 65.88 193 VAL A CA 1
ATOM 1505 C C . VAL A 1 193 ? -6.590 -18.649 6.915 1.00 65.88 193 VAL A C 1
ATOM 1507 O O . VAL A 1 193 ? -6.538 -18.518 8.139 1.00 65.88 193 VAL A O 1
ATOM 1510 N N . ILE A 1 194 ? -7.567 -18.081 6.205 1.00 61.84 194 ILE A N 1
ATOM 1511 C CA . ILE A 1 194 ? -8.563 -17.185 6.800 1.00 61.84 194 ILE A CA 1
ATOM 1512 C C . ILE A 1 194 ? -9.923 -17.873 6.809 1.00 61.84 194 ILE A C 1
ATOM 1514 O O . ILE A 1 194 ? -10.431 -18.288 5.771 1.00 61.84 194 ILE A O 1
ATOM 1518 N N . ALA A 1 195 ? -10.530 -17.973 7.997 1.00 52.62 195 ALA A N 1
ATOM 1519 C CA . ALA A 1 195 ? -11.887 -18.485 8.144 1.00 52.62 195 ALA A CA 1
ATOM 1520 C C . ALA A 1 195 ? -12.831 -17.763 7.155 1.00 52.62 195 ALA A C 1
ATOM 1522 O O . ALA A 1 195 ? -12.772 -16.531 7.083 1.00 52.62 195 ALA A O 1
ATOM 1523 N N . PRO A 1 196 ? -13.740 -18.471 6.452 1.00 50.72 196 PRO A N 1
ATOM 1524 C CA . PRO A 1 196 ? -14.632 -17.890 5.436 1.00 50.72 196 PRO A CA 1
ATOM 1525 C C . PRO A 1 196 ? -15.444 -16.661 5.891 1.00 50.72 196 PRO A C 1
ATOM 1527 O O . PRO A 1 196 ? -16.005 -15.941 5.068 1.00 50.72 196 PRO A O 1
ATOM 1530 N N . SER A 1 197 ? -15.527 -16.424 7.203 1.00 48.44 197 SER A N 1
ATOM 1531 C CA . SER A 1 197 ? -16.305 -15.371 7.844 1.00 48.44 197 SER A CA 1
ATOM 1532 C C . SER A 1 197 ? -15.535 -14.095 8.204 1.00 48.44 197 SER A C 1
ATOM 1534 O O . SER A 1 197 ? -16.173 -13.169 8.698 1.00 48.44 197 SER A O 1
ATOM 1536 N N . MET A 1 198 ? -14.208 -14.004 8.021 1.00 44.09 198 MET A N 1
ATOM 1537 C CA . MET A 1 198 ? -13.478 -12.781 8.394 1.00 44.09 198 MET A CA 1
ATOM 1538 C C . MET A 1 198 ? -13.651 -11.686 7.321 1.00 44.09 198 MET A C 1
ATOM 1540 O O . MET A 1 198 ? -13.402 -11.937 6.141 1.00 44.09 198 MET A O 1
ATOM 1544 N N . PRO A 1 199 ? -14.062 -10.462 7.693 1.00 52.78 199 PRO A N 1
ATOM 1545 C CA . PRO A 1 199 ? -13.993 -9.301 6.818 1.00 52.78 199 PRO A CA 1
ATOM 1546 C C . PRO A 1 199 ? -12.562 -8.968 6.384 1.00 52.78 199 PRO A C 1
ATOM 1548 O O . PRO A 1 199 ? -11.631 -8.991 7.190 1.00 52.78 199 PRO A O 1
ATOM 1551 N N . MET A 1 200 ? -12.388 -8.657 5.098 1.00 50.12 200 MET A N 1
ATOM 1552 C CA . MET A 1 200 ? -11.071 -8.496 4.480 1.00 50.12 200 MET A CA 1
ATOM 1553 C C . MET A 1 200 ? -10.959 -7.205 3.683 1.00 50.12 200 MET A C 1
ATOM 1555 O O . MET A 1 200 ? -11.873 -6.906 2.921 1.00 50.12 200 MET A O 1
ATOM 1559 N N . VAL A 1 201 ? -9.818 -6.511 3.772 1.00 50.44 201 VAL A N 1
ATOM 1560 C CA . VAL A 1 201 ? -9.443 -5.426 2.844 1.00 50.44 201 VAL A CA 1
ATOM 1561 C C . VAL A 1 201 ? -8.080 -5.704 2.203 1.00 50.44 201 VAL A C 1
ATOM 1563 O O . VAL A 1 201 ? -7.150 -6.144 2.875 1.00 50.44 201 VAL A O 1
ATOM 1566 N N . LYS A 1 202 ? -7.947 -5.464 0.899 1.00 47.78 202 LYS A N 1
ATOM 1567 C CA . LYS A 1 202 ? -6.706 -5.638 0.129 1.00 47.78 202 LYS A CA 1
ATOM 1568 C C . LYS A 1 202 ? -6.346 -4.338 -0.548 1.00 47.78 202 LYS A C 1
ATOM 1570 O O . LYS A 1 202 ? -7.249 -3.724 -1.104 1.00 47.78 202 LYS A O 1
ATOM 1575 N N . SER A 1 203 ? -5.068 -3.985 -0.608 1.00 42.97 203 SER A N 1
ATOM 1576 C CA . SER A 1 203 ? -4.605 -3.046 -1.626 1.00 42.97 203 SER A CA 1
ATOM 1577 C C . SER A 1 203 ? -4.116 -3.774 -2.876 1.00 42.97 203 SER A C 1
ATOM 1579 O O . SER A 1 203 ? -3.565 -4.867 -2.760 1.00 42.97 203 SER A O 1
ATOM 1581 N N . LEU A 1 204 ? -4.341 -3.215 -4.068 1.00 51.00 204 LEU A N 1
ATOM 1582 C CA . LEU A 1 204 ? -3.768 -3.734 -5.317 1.00 51.00 204 LEU A CA 1
ATOM 1583 C C . LEU A 1 204 ? -3.149 -2.629 -6.173 1.00 51.00 204 LEU A C 1
ATOM 1585 O O . LEU A 1 204 ? -3.564 -1.486 -6.078 1.00 51.00 204 LEU A O 1
ATOM 1589 N N . ASP A 1 205 ? -2.190 -3.065 -6.990 1.00 42.50 205 ASP A N 1
ATOM 1590 C CA . ASP A 1 205 ? -1.582 -2.462 -8.183 1.00 42.50 205 ASP A CA 1
ATOM 1591 C C . ASP A 1 205 ? -2.397 -2.636 -9.520 1.00 42.50 205 ASP A C 1
ATOM 1593 O O . ASP A 1 205 ? -2.546 -3.807 -9.869 1.00 42.50 205 ASP A O 1
ATOM 1597 N N . GLN A 1 206 ? -2.822 -1.618 -10.296 1.00 51.81 206 GLN A N 1
ATOM 1598 C CA . GLN A 1 206 ? -3.014 -1.542 -11.785 1.00 51.81 206 GLN A CA 1
ATOM 1599 C C . GLN A 1 206 ? -4.392 -1.464 -12.505 1.00 51.81 206 GLN A C 1
ATOM 1601 O O . GLN A 1 206 ? -5.303 -2.242 -12.250 1.00 51.81 206 GLN A O 1
ATOM 1606 N N . ILE A 1 207 ? -4.450 -0.603 -13.549 1.00 35.69 207 ILE A N 1
ATOM 1607 C CA . ILE A 1 207 ? -5.098 -0.764 -14.872 1.00 35.69 207 ILE A CA 1
ATOM 1608 C C . ILE A 1 207 ? -4.125 -0.236 -15.935 1.00 35.69 207 ILE A C 1
ATOM 1610 O O . ILE A 1 207 ? -3.848 0.957 -15.986 1.00 35.69 207 ILE A O 1
ATOM 1614 N N . GLU A 1 208 ? -3.692 -1.134 -16.813 1.00 45.22 208 GLU A N 1
ATOM 1615 C CA . GLU A 1 208 ? -3.771 -1.018 -18.273 1.00 45.22 208 GLU A CA 1
ATOM 1616 C C . GLU A 1 208 ? -3.921 -2.460 -18.800 1.00 45.22 208 GLU A C 1
ATOM 1618 O O . GLU A 1 208 ? -3.447 -3.390 -18.157 1.00 45.22 208 GLU A O 1
ATOM 1623 N N . PHE A 1 209 ? -4.601 -2.647 -19.937 1.00 47.59 209 PHE A N 1
ATOM 1624 C CA . PHE A 1 209 ? -4.970 -3.920 -20.596 1.00 47.59 209 PHE A CA 1
ATOM 1625 C C . PHE A 1 209 ? -6.302 -4.570 -20.170 1.00 47.59 209 PHE A C 1
ATOM 1627 O O . PHE A 1 209 ? -6.410 -5.291 -19.183 1.00 47.59 209 PHE A O 1
ATOM 1634 N N . ALA A 1 210 ? -7.303 -4.441 -21.053 1.00 48.16 210 ALA A N 1
ATOM 1635 C CA . ALA A 1 210 ? -8.594 -5.146 -21.026 1.00 48.16 210 ALA A CA 1
ATOM 1636 C C . ALA A 1 210 ? -8.496 -6.691 -21.066 1.00 48.16 210 ALA A C 1
ATOM 1638 O O . ALA A 1 210 ? -9.515 -7.373 -20.996 1.00 48.16 210 ALA A O 1
ATOM 1639 N N . GLN A 1 211 ? -7.288 -7.242 -21.215 1.00 53.94 211 GLN A N 1
ATOM 1640 C CA . GLN A 1 211 ? -7.025 -8.682 -21.281 1.00 53.94 211 GLN A CA 1
ATOM 1641 C C . GLN A 1 211 ? -6.490 -9.261 -19.964 1.00 53.94 211 GLN A C 1
ATOM 1643 O O . GLN A 1 211 ? -6.407 -10.481 -19.835 1.00 53.94 211 GLN A O 1
ATOM 1648 N N . GLU A 1 212 ? -6.124 -8.421 -18.993 1.00 73.38 212 GLU A N 1
ATOM 1649 C CA . GLU A 1 212 ? -5.597 -8.895 -17.718 1.00 73.38 212 GLU A CA 1
ATOM 1650 C C . GLU A 1 212 ? -6.722 -9.356 -16.783 1.00 73.38 212 GLU A C 1
ATOM 1652 O O . GLU A 1 212 ? -7.697 -8.644 -16.537 1.00 73.38 212 GLU A O 1
ATOM 1657 N N . LYS A 1 213 ? -6.571 -10.557 -16.215 1.00 82.25 213 LYS A N 1
ATOM 1658 C CA . LYS A 1 213 ? -7.589 -11.162 -15.346 1.00 82.25 213 LYS A CA 1
ATOM 1659 C C . LYS A 1 213 ? -7.452 -10.791 -13.873 1.00 82.25 213 LYS A C 1
ATOM 1661 O O . LYS A 1 213 ? -8.321 -11.168 -13.096 1.00 82.25 213 LYS A O 1
ATOM 1666 N N . THR A 1 214 ? -6.411 -10.067 -13.468 1.00 80.25 214 THR A N 1
ATOM 1667 C CA . THR A 1 214 ? -6.084 -9.771 -12.060 1.00 80.25 214 THR A CA 1
ATOM 1668 C C . THR A 1 214 ? -7.265 -9.196 -11.271 1.00 80.25 214 THR A C 1
ATOM 1670 O O . THR A 1 214 ? -7.720 -9.814 -10.306 1.00 80.25 214 THR A O 1
ATOM 1673 N N . LEU A 1 215 ? -7.813 -8.051 -11.696 1.00 82.25 215 LEU A N 1
ATOM 1674 C CA . LEU A 1 215 ? -8.928 -7.413 -10.985 1.00 82.25 215 LEU A CA 1
ATOM 1675 C C . LEU A 1 215 ? -10.211 -8.245 -11.093 1.00 82.25 215 LEU A C 1
ATOM 1677 O O . LEU A 1 215 ? -10.896 -8.458 -10.095 1.00 82.25 215 LEU A O 1
ATOM 1681 N N . ALA A 1 216 ? -10.498 -8.779 -12.286 1.00 84.38 216 ALA A N 1
ATOM 1682 C CA . ALA A 1 216 ? -11.669 -9.619 -12.530 1.00 84.38 216 ALA A CA 1
ATOM 1683 C C . ALA A 1 216 ? -11.671 -10.881 -11.652 1.00 84.38 216 ALA A C 1
ATOM 1685 O O . ALA A 1 216 ? -12.722 -11.298 -11.171 1.00 84.38 216 ALA A O 1
ATOM 1686 N N . THR A 1 217 ? -10.498 -11.461 -11.396 1.00 85.56 217 THR A N 1
ATOM 1687 C CA . THR A 1 217 ? -10.318 -12.641 -10.543 1.00 85.56 217 THR A CA 1
ATOM 1688 C C . THR A 1 217 ? -10.623 -12.314 -9.082 1.00 85.56 217 THR A C 1
ATOM 1690 O O . THR A 1 217 ? -11.298 -13.092 -8.411 1.00 85.56 217 THR A O 1
ATOM 1693 N N . LEU A 1 218 ? -10.222 -11.135 -8.590 1.00 85.06 218 LEU A N 1
ATOM 1694 C CA . LEU A 1 218 ? -10.611 -10.681 -7.252 1.00 85.06 218 LEU A CA 1
ATOM 1695 C C . LEU A 1 218 ? -12.112 -10.408 -7.135 1.00 85.06 218 LEU A C 1
ATOM 1697 O O . LEU A 1 218 ? -12.732 -10.850 -6.168 1.00 85.06 218 LEU A O 1
ATOM 1701 N N . THR A 1 219 ? -12.700 -9.710 -8.107 1.00 85.94 219 THR A N 1
ATOM 1702 C CA . THR A 1 219 ? -14.142 -9.431 -8.111 1.00 85.94 219 THR A CA 1
ATOM 1703 C C . THR A 1 219 ? -14.956 -10.721 -8.187 1.00 85.94 219 THR A C 1
ATOM 1705 O O . THR A 1 219 ? -15.900 -10.893 -7.420 1.00 85.94 219 THR A O 1
ATOM 1708 N N . SER A 1 220 ? -14.536 -11.681 -9.018 1.00 86.50 220 SER A N 1
ATOM 1709 C CA . SER A 1 220 ? -15.161 -13.010 -9.111 1.00 86.50 220 SER A CA 1
ATOM 1710 C C . SER A 1 220 ? -15.029 -13.818 -7.816 1.00 86.50 220 SER A C 1
ATOM 1712 O O . SER A 1 220 ? -15.880 -14.650 -7.523 1.00 86.50 220 SER A O 1
ATOM 1714 N N . ALA A 1 221 ? -13.998 -13.549 -7.009 1.00 85.19 221 ALA A N 1
ATOM 1715 C CA . ALA A 1 221 ? -13.833 -14.113 -5.671 1.00 85.19 221 ALA A CA 1
ATOM 1716 C C . ALA A 1 221 ? -14.652 -13.376 -4.585 1.00 85.19 221 ALA A C 1
ATOM 1718 O O . ALA A 1 221 ? -14.442 -13.613 -3.396 1.00 85.19 221 ALA A O 1
ATOM 1719 N N . GLY A 1 222 ? -15.562 -12.472 -4.968 1.00 85.31 222 GLY A N 1
ATOM 1720 C CA . GLY A 1 222 ? -16.480 -11.776 -4.061 1.00 85.31 222 GLY A CA 1
ATOM 1721 C C . GLY A 1 222 ? -15.930 -10.489 -3.440 1.00 85.31 222 GLY A C 1
ATOM 1722 O O . GLY A 1 222 ? -16.547 -9.942 -2.525 1.00 85.31 222 GLY A O 1
ATOM 1723 N N . PHE A 1 223 ? -14.785 -9.984 -3.910 1.00 87.25 223 PHE A N 1
ATOM 1724 C CA . PHE A 1 223 ? -14.225 -8.727 -3.414 1.00 87.25 223 PHE A CA 1
ATOM 1725 C C . PHE A 1 223 ? -14.805 -7.517 -4.154 1.00 87.25 223 PHE A C 1
ATOM 1727 O O . PHE A 1 223 ? -14.699 -7.403 -5.374 1.00 87.25 223 PHE A O 1
ATOM 1734 N N . ARG A 1 224 ? -15.349 -6.563 -3.399 1.00 89.00 224 ARG A N 1
ATOM 1735 C CA . ARG A 1 224 ? -15.812 -5.264 -3.898 1.00 89.00 224 ARG A CA 1
ATOM 1736 C C . ARG A 1 224 ? -14.634 -4.335 -4.149 1.00 89.00 224 ARG A C 1
ATOM 1738 O O . ARG A 1 224 ? -13.842 -4.112 -3.236 1.00 89.00 224 ARG A O 1
ATOM 1745 N N . ASN A 1 225 ? -14.541 -3.781 -5.352 1.00 89.94 225 ASN A N 1
ATOM 1746 C CA . ASN A 1 225 ? -13.531 -2.793 -5.729 1.00 89.94 225 ASN A CA 1
ATOM 1747 C C . ASN A 1 225 ? -14.012 -1.382 -5.353 1.00 89.94 225 ASN A C 1
ATOM 1749 O O . ASN A 1 225 ? -15.102 -0.990 -5.759 1.00 89.94 225 ASN A O 1
ATOM 1753 N N . VAL A 1 226 ? -13.208 -0.588 -4.640 1.00 92.69 226 VAL A N 1
ATOM 1754 C CA . VAL A 1 226 ? -13.589 0.798 -4.285 1.00 92.69 226 VAL A CA 1
ATOM 1755 C C . VAL A 1 226 ? -13.754 1.735 -5.487 1.00 92.69 226 VAL A C 1
ATOM 1757 O O . VAL A 1 226 ? -14.386 2.781 -5.365 1.00 92.69 226 VAL A O 1
ATOM 1760 N N . TRP A 1 227 ? -13.205 1.367 -6.647 1.00 92.19 227 TRP A N 1
ATOM 1761 C CA . TRP A 1 227 ? -13.343 2.112 -7.900 1.00 92.19 227 TRP A CA 1
ATOM 1762 C C . TRP A 1 227 ? -14.459 1.590 -8.806 1.00 92.19 227 TRP A C 1
ATOM 1764 O O . TRP A 1 227 ? -14.582 2.047 -9.943 1.00 92.19 227 TRP A O 1
ATOM 1774 N N . GLU A 1 228 ? -15.253 0.618 -8.355 1.00 87.94 228 GLU A N 1
ATOM 1775 C CA . GLU A 1 228 ? -16.361 0.084 -9.145 1.00 87.94 228 GLU A CA 1
ATOM 1776 C C . GLU A 1 228 ? -17.327 1.207 -9.563 1.00 87.94 228 GLU A C 1
ATOM 1778 O O . GLU A 1 228 ? -17.784 2.004 -8.746 1.00 87.94 228 GLU A O 1
ATOM 1783 N N . GLY A 1 229 ? -17.586 1.314 -10.871 1.00 86.38 229 GLY A N 1
ATOM 1784 C CA . GLY A 1 229 ? -18.418 2.372 -11.455 1.00 86.38 229 GLY A CA 1
ATOM 1785 C C . GLY A 1 229 ? -17.776 3.767 -11.525 1.00 86.38 229 GLY A C 1
ATOM 1786 O O . GLY A 1 229 ? -18.377 4.671 -12.104 1.00 86.38 229 GLY A O 1
ATOM 1787 N N . ALA A 1 230 ? -16.566 3.973 -10.990 1.00 88.25 230 ALA A N 1
ATOM 1788 C CA . ALA A 1 230 ? -15.898 5.272 -11.035 1.00 88.25 230 ALA A CA 1
ATOM 1789 C C . ALA A 1 230 ? -15.296 5.562 -12.431 1.00 88.25 230 ALA A C 1
ATOM 1791 O O . ALA A 1 230 ? -14.577 4.722 -12.992 1.00 88.25 230 ALA A O 1
ATOM 1792 N N . PRO A 1 231 ? -15.526 6.761 -13.007 1.00 88.31 231 PRO A N 1
ATOM 1793 C CA . PRO A 1 231 ? -14.903 7.154 -14.270 1.00 88.31 231 PRO A CA 1
ATOM 1794 C C . PRO A 1 231 ? -13.391 7.350 -14.093 1.00 88.31 231 PRO A C 1
ATOM 1796 O O . PRO A 1 231 ? -12.947 7.738 -13.016 1.00 88.31 231 PRO A O 1
ATOM 1799 N N . LEU A 1 232 ? -12.606 7.143 -15.161 1.00 83.94 232 LEU A N 1
ATOM 1800 C CA . LEU A 1 232 ? -11.131 7.161 -15.128 1.00 83.94 232 LEU A CA 1
ATOM 1801 C C . LEU A 1 232 ? -10.549 8.380 -14.391 1.00 83.94 232 LEU A C 1
ATOM 1803 O O . LEU A 1 232 ? -9.716 8.212 -13.507 1.00 83.94 232 LEU A O 1
ATOM 1807 N N . LEU A 1 233 ? -11.054 9.584 -14.680 1.00 86.81 233 LEU A N 1
ATOM 1808 C CA . LEU A 1 233 ? -10.592 10.837 -14.064 1.00 86.81 233 LEU A CA 1
ATOM 1809 C C . LEU A 1 233 ? -10.762 10.888 -12.535 1.00 86.81 233 LEU A C 1
ATOM 1811 O O . LEU A 1 233 ? -10.080 11.658 -11.872 1.00 86.81 233 LEU A O 1
ATOM 1815 N N . GLN A 1 234 ? -11.668 10.091 -11.961 1.00 89.94 234 GLN A N 1
ATOM 1816 C CA . GLN A 1 234 ? -11.896 10.024 -10.511 1.00 89.94 234 GLN A CA 1
ATOM 1817 C C . GLN A 1 234 ? -11.064 8.941 -9.818 1.00 89.94 234 GLN A C 1
ATOM 1819 O O . GLN A 1 234 ? -11.133 8.818 -8.599 1.00 89.94 234 GLN A O 1
ATOM 1824 N N . ARG A 1 235 ? -10.302 8.154 -10.583 1.00 93.44 235 ARG A N 1
ATOM 1825 C CA . ARG A 1 235 ? -9.485 7.044 -10.084 1.00 93.44 235 ARG A CA 1
ATOM 1826 C C . ARG A 1 235 ? -8.014 7.157 -10.494 1.00 93.44 235 ARG A C 1
ATOM 1828 O O . ARG A 1 235 ? -7.313 6.156 -10.500 1.00 93.44 235 ARG A O 1
ATOM 1835 N N . VAL A 1 236 ? -7.522 8.338 -10.864 1.00 94.06 236 VAL A N 1
ATOM 1836 C CA . VAL A 1 236 ? -6.095 8.531 -11.187 1.00 94.06 236 VAL A CA 1
ATOM 1837 C C . VAL A 1 236 ? -5.278 8.524 -9.899 1.00 94.06 236 VAL A C 1
ATOM 1839 O O . VAL A 1 236 ? -5.346 9.472 -9.121 1.00 94.06 236 VAL A O 1
ATOM 1842 N N . THR A 1 237 ? -4.512 7.460 -9.672 1.00 95.12 237 THR A N 1
ATOM 1843 C CA . THR A 1 237 ? -3.632 7.336 -8.498 1.00 95.12 237 THR A CA 1
ATOM 1844 C C . THR A 1 237 ? -2.164 7.476 -8.869 1.00 95.12 237 THR A C 1
ATOM 1846 O O . THR A 1 237 ? -1.356 7.780 -8.005 1.00 95.12 237 THR A O 1
ATOM 1849 N N . HIS A 1 238 ? -1.824 7.328 -10.146 1.00 93.44 238 HIS A N 1
ATOM 1850 C CA . HIS A 1 238 ? -0.510 7.649 -10.676 1.00 93.44 238 HIS A CA 1
ATOM 1851 C C . HIS A 1 238 ? -0.689 8.660 -11.814 1.00 93.44 238 HIS A C 1
ATOM 1853 O O . HIS A 1 238 ? -1.115 8.278 -12.910 1.00 93.44 238 HIS A O 1
ATOM 1859 N N . PRO A 1 239 ? -0.464 9.959 -11.545 1.00 92.44 239 PRO A N 1
ATOM 1860 C CA . PRO A 1 239 ? -0.510 10.984 -12.574 1.00 92.44 239 PRO A CA 1
ATOM 1861 C C . PRO A 1 239 ? 0.514 10.698 -13.672 1.00 92.44 239 PRO A C 1
ATOM 1863 O O . PRO A 1 239 ? 1.647 10.303 -13.395 1.00 92.44 239 PRO A O 1
ATOM 1866 N N . GLY A 1 240 ? 0.114 10.929 -14.917 1.00 86.56 240 GLY A N 1
ATOM 1867 C CA . GLY A 1 240 ? 0.949 10.703 -16.082 1.00 86.56 240 GLY A CA 1
ATOM 1868 C C . GLY A 1 240 ? 2.233 11.530 -16.044 1.00 86.56 240 GLY A C 1
ATOM 1869 O O . GLY A 1 240 ? 2.273 12.664 -15.557 1.00 86.56 240 GLY A O 1
ATOM 1870 N N . SER A 1 241 ? 3.299 10.960 -16.598 1.00 82.88 241 SER A N 1
ATOM 1871 C CA . SER A 1 241 ? 4.603 11.609 -16.702 1.00 82.88 241 SER A CA 1
ATOM 1872 C C . SER A 1 241 ? 5.248 11.294 -18.046 1.00 82.88 241 SER A C 1
ATOM 1874 O O . SER A 1 241 ? 5.400 10.133 -18.435 1.00 82.88 241 SER A O 1
ATOM 1876 N N . GLY A 1 242 ? 5.635 12.346 -18.774 1.00 81.00 242 GLY A N 1
ATOM 1877 C CA . GLY A 1 242 ? 6.231 12.232 -20.104 1.00 81.00 242 GLY A CA 1
ATOM 1878 C C . GLY A 1 242 ? 5.317 11.472 -21.080 1.00 81.00 242 GLY A C 1
ATOM 1879 O O . GLY A 1 242 ? 4.229 11.961 -21.371 1.00 81.00 242 GLY A O 1
ATOM 1880 N N . PRO A 1 243 ? 5.741 10.309 -21.618 1.00 77.38 243 PRO A N 1
ATOM 1881 C CA . PRO A 1 243 ? 4.944 9.536 -22.571 1.00 77.38 243 PRO A CA 1
ATOM 1882 C C . PRO A 1 243 ? 3.866 8.650 -21.921 1.00 77.38 243 PRO A C 1
ATOM 1884 O O . PRO A 1 243 ? 3.105 8.018 -22.651 1.00 77.38 243 PRO A O 1
ATOM 1887 N N . TYR A 1 244 ? 3.826 8.544 -20.588 1.00 81.25 244 TYR A N 1
ATOM 1888 C CA . TYR A 1 244 ? 2.897 7.663 -19.878 1.00 81.25 244 TYR A CA 1
ATOM 1889 C C . TYR A 1 244 ? 1.641 8.435 -19.444 1.00 81.25 244 TYR A C 1
ATOM 1891 O O . TYR A 1 244 ? 1.785 9.504 -18.843 1.00 81.25 244 TYR A O 1
ATOM 1899 N N . PRO A 1 245 ? 0.427 7.933 -19.745 1.00 86.38 245 PRO A N 1
ATOM 1900 C CA . PRO A 1 245 ? -0.818 8.597 -19.373 1.00 86.38 245 PRO A CA 1
ATOM 1901 C C . PRO A 1 245 ? -1.133 8.434 -17.881 1.00 86.38 245 PRO A C 1
ATOM 1903 O O . PRO A 1 245 ? -0.517 7.632 -17.181 1.00 86.38 245 PRO A O 1
ATOM 1906 N N . ASP A 1 246 ? -2.136 9.178 -17.415 1.00 89.38 246 ASP A N 1
ATOM 1907 C CA . ASP A 1 246 ? -2.750 8.969 -16.104 1.00 89.38 246 ASP A CA 1
ATOM 1908 C C . ASP A 1 246 ? -3.234 7.521 -15.943 1.00 89.38 246 ASP A C 1
ATOM 1910 O O . ASP A 1 246 ? -3.935 6.989 -16.811 1.00 89.38 246 ASP A O 1
ATOM 1914 N N . ALA A 1 247 ? -2.928 6.909 -14.798 1.00 89.12 247 ALA A N 1
ATOM 1915 C CA . ALA A 1 247 ? -3.289 5.526 -14.516 1.00 89.12 247 ALA A CA 1
ATOM 1916 C C . ALA A 1 247 ? -3.942 5.342 -13.137 1.00 89.12 247 ALA A C 1
ATOM 1918 O O . ALA A 1 247 ? -3.696 6.079 -12.177 1.00 89.12 247 ALA A O 1
ATOM 1919 N N . THR A 1 248 ? -4.786 4.311 -13.034 1.00 91.38 248 THR A N 1
ATOM 1920 C CA . THR A 1 248 ? -5.289 3.806 -11.747 1.00 91.38 248 THR A CA 1
ATOM 1921 C C . THR A 1 248 ? -4.449 2.624 -11.347 1.00 91.38 248 THR A C 1
ATOM 1923 O O . THR A 1 248 ? -4.660 1.518 -11.838 1.00 91.38 248 THR A O 1
ATOM 1926 N N . PHE A 1 249 ? -3.510 2.865 -10.459 1.00 90.25 249 PHE A N 1
ATOM 1927 C CA . PHE A 1 249 ? -2.574 1.871 -9.986 1.00 90.25 249 PHE A CA 1
ATOM 1928 C C . PHE A 1 249 ? -2.956 1.389 -8.587 1.00 90.25 249 PHE A C 1
ATOM 1930 O O . PHE A 1 249 ? -2.963 0.201 -8.337 1.00 90.25 249 PHE A O 1
ATOM 1937 N N . ASP A 1 250 ? -3.496 2.232 -7.726 1.00 94.56 250 ASP A N 1
ATOM 1938 C CA . ASP A 1 250 ? -3.726 1.888 -6.330 1.00 94.56 250 ASP A CA 1
ATOM 1939 C C . ASP A 1 250 ? -5.214 1.599 -6.087 1.00 94.56 250 ASP A C 1
ATOM 1941 O O . ASP A 1 250 ? -6.091 2.433 -6.310 1.00 94.56 250 ASP A O 1
ATOM 1945 N N . TYR A 1 251 ? -5.520 0.395 -5.624 1.00 94.00 251 TYR A N 1
ATOM 1946 C CA . TYR A 1 251 ? -6.871 -0.092 -5.357 1.00 94.00 251 TYR A CA 1
ATOM 1947 C C . TYR A 1 251 ? -7.020 -0.418 -3.887 1.00 94.00 251 TYR A C 1
ATOM 1949 O O . TYR A 1 251 ? -6.059 -0.820 -3.238 1.00 94.00 251 TYR A O 1
ATOM 1957 N N . LEU A 1 252 ? -8.257 -0.365 -3.402 1.00 95.00 252 LEU A N 1
ATOM 1958 C CA . LEU A 1 252 ? -8.685 -1.115 -2.232 1.00 95.00 252 LEU A CA 1
ATOM 1959 C C . LEU A 1 252 ? -9.811 -2.077 -2.639 1.00 95.00 252 LEU A C 1
ATOM 1961 O O . LEU A 1 252 ? -10.713 -1.722 -3.396 1.00 95.00 252 LEU A O 1
ATOM 1965 N N . PHE A 1 253 ? -9.762 -3.304 -2.138 1.00 91.31 253 PHE A N 1
ATOM 1966 C CA . PHE A 1 253 ? -10.761 -4.344 -2.357 1.00 91.31 253 PHE A CA 1
ATOM 1967 C C . PHE A 1 253 ? -11.277 -4.842 -1.022 1.00 91.31 253 PHE A C 1
ATOM 1969 O O . PHE A 1 253 ? -10.463 -5.114 -0.149 1.00 91.31 253 PHE A O 1
ATOM 1976 N N . ALA A 1 254 ? -12.583 -5.044 -0.868 1.00 90.00 254 ALA A N 1
ATOM 1977 C CA . ALA A 1 254 ? -13.154 -5.529 0.383 1.00 90.00 254 ALA A CA 1
ATOM 1978 C C . ALA A 1 254 ? -14.074 -6.740 0.230 1.00 90.00 254 ALA A C 1
ATOM 1980 O O . ALA A 1 254 ? -14.910 -6.782 -0.666 1.00 90.00 254 ALA A O 1
ATOM 1981 N N . SER A 1 255 ? -13.967 -7.696 1.152 1.00 87.06 255 SER A N 1
ATOM 1982 C CA . SER A 1 255 ? -14.930 -8.787 1.336 1.00 87.06 255 SER A CA 1
ATOM 1983 C C . SER A 1 255 ? -15.576 -8.670 2.714 1.00 87.06 255 SER A C 1
ATOM 1985 O O . SER A 1 255 ? -14.914 -8.309 3.686 1.00 87.06 255 SER A O 1
ATOM 1987 N N . ASN A 1 256 ? -16.888 -8.903 2.788 1.00 82.50 256 ASN A N 1
ATOM 1988 C CA . ASN A 1 256 ? -17.717 -8.753 3.994 1.00 82.50 256 ASN A CA 1
ATOM 1989 C C . ASN A 1 256 ? -17.677 -7.358 4.672 1.00 82.50 256 ASN A C 1
ATOM 1991 O O . ASN A 1 256 ? -18.219 -7.186 5.760 1.00 82.50 256 ASN A O 1
ATOM 1995 N N . LEU A 1 257 ? -17.116 -6.336 4.010 1.00 85.94 257 LEU A N 1
ATOM 1996 C CA . LEU A 1 257 ? -17.200 -4.917 4.394 1.00 85.94 257 LEU A CA 1
ATOM 1997 C C . LEU A 1 257 ? -17.724 -4.078 3.239 1.00 85.94 257 LEU A C 1
ATOM 1999 O O . LEU A 1 257 ? -17.387 -4.333 2.081 1.00 85.94 257 LEU A O 1
ATOM 2003 N N . VAL A 1 258 ? -18.554 -3.090 3.542 1.00 88.88 258 VAL A N 1
ATOM 2004 C CA . VAL A 1 258 ? -19.096 -2.153 2.559 1.00 88.88 258 VAL A CA 1
ATOM 2005 C C . VAL A 1 258 ? -18.153 -0.952 2.489 1.00 88.88 258 VAL A C 1
ATOM 2007 O O . VAL A 1 258 ? -18.027 -0.241 3.492 1.00 88.88 258 VAL A O 1
ATOM 2010 N N . PRO A 1 259 ? -17.462 -0.742 1.355 1.00 92.00 259 PRO A N 1
ATOM 2011 C CA . PRO A 1 259 ? -16.658 0.451 1.165 1.0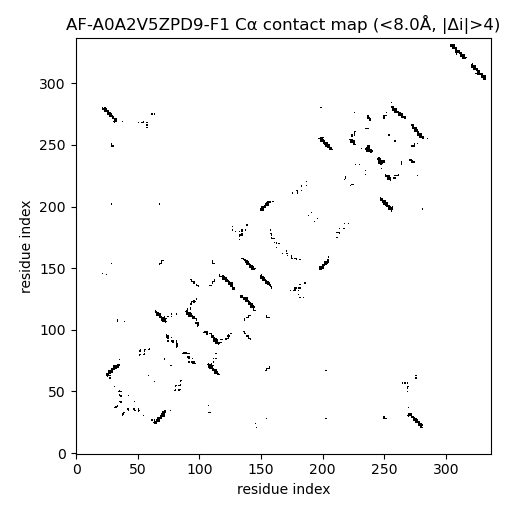0 92.00 259 PRO A CA 1
ATOM 2012 C C . PRO A 1 259 ? -17.551 1.679 0.993 1.00 92.00 259 PRO A C 1
ATOM 2014 O O . PRO A 1 259 ? -18.587 1.623 0.329 1.00 92.00 259 PRO A O 1
ATOM 2017 N N . SER A 1 260 ? -17.133 2.799 1.570 1.00 93.00 260 SER A N 1
ATOM 2018 C CA . SER A 1 260 ? -17.585 4.125 1.166 1.00 93.00 260 SER A CA 1
ATOM 2019 C C . SER A 1 260 ? -16.943 4.551 -0.165 1.00 93.00 260 SER A C 1
ATOM 2021 O O . SER A 1 260 ? -16.188 3.806 -0.793 1.00 93.00 260 SER A O 1
ATOM 2023 N N . LYS A 1 261 ? -17.235 5.777 -0.614 1.00 92.69 261 LYS A N 1
ATOM 2024 C CA . LYS A 1 261 ? -16.531 6.370 -1.755 1.00 92.69 261 LYS A CA 1
ATOM 2025 C C . LYS A 1 261 ? -15.064 6.604 -1.382 1.00 92.69 261 LYS A C 1
ATOM 2027 O O . LYS A 1 261 ? -14.782 7.411 -0.495 1.00 92.69 261 LYS A O 1
ATOM 2032 N N . ALA A 1 262 ? -14.152 5.949 -2.098 1.00 95.88 262 ALA A N 1
ATOM 2033 C CA . ALA A 1 262 ? -12.724 6.174 -1.929 1.00 95.88 262 ALA A CA 1
ATOM 2034 C C . ALA A 1 262 ? -12.317 7.605 -2.312 1.00 95.88 262 ALA A C 1
ATOM 2036 O O . ALA A 1 262 ? -12.919 8.253 -3.174 1.00 95.88 262 ALA A O 1
ATOM 2037 N N . GLN A 1 263 ? -11.278 8.088 -1.642 1.00 97.06 263 GLN A N 1
ATOM 2038 C CA . GLN A 1 263 ? -10.719 9.423 -1.785 1.00 97.06 263 GLN A CA 1
ATOM 2039 C C . GLN A 1 263 ? -9.256 9.315 -2.196 1.00 97.06 263 GLN A C 1
ATOM 2041 O O . GLN A 1 263 ? -8.505 8.533 -1.615 1.00 97.06 263 GLN A O 1
ATOM 2046 N N . ILE A 1 264 ? -8.860 10.128 -3.170 1.00 98.12 264 ILE A N 1
ATOM 2047 C CA . ILE A 1 264 ? -7.466 10.297 -3.578 1.00 98.12 264 ILE A CA 1
ATOM 2048 C C . ILE A 1 264 ? -6.982 11.610 -2.987 1.00 98.12 264 ILE A C 1
ATOM 2050 O O . ILE A 1 264 ? -7.621 12.647 -3.179 1.00 98.12 264 ILE A O 1
ATOM 2054 N N . THR A 1 265 ? -5.869 11.578 -2.267 1.00 98.00 265 THR A N 1
ATOM 2055 C CA . THR A 1 265 ? -5.293 12.786 -1.675 1.00 98.00 265 THR A CA 1
ATOM 2056 C C . THR A 1 265 ? -4.137 13.280 -2.541 1.00 98.00 265 THR A C 1
ATOM 2058 O O . THR A 1 265 ? -3.149 12.566 -2.687 1.00 98.00 265 THR A O 1
ATOM 2061 N N . PRO A 1 266 ? -4.213 14.490 -3.121 1.00 96.31 266 PRO A N 1
ATOM 2062 C CA . PRO A 1 266 ? -3.105 15.050 -3.885 1.00 96.31 266 PRO A CA 1
ATOM 2063 C C . PRO A 1 266 ? -1.827 15.149 -3.045 1.00 96.31 266 PRO A C 1
ATOM 2065 O O . PRO A 1 266 ? -1.858 15.589 -1.896 1.00 96.31 266 PRO A O 1
ATOM 2068 N N . SER A 1 267 ? -0.696 14.763 -3.629 1.00 96.12 267 SER A N 1
ATOM 2069 C CA . SER A 1 267 ? 0.600 14.742 -2.956 1.00 96.12 267 SER A CA 1
ATOM 2070 C C . SER A 1 267 ? 1.736 14.928 -3.960 1.00 96.12 267 SER A C 1
ATOM 2072 O O . SER A 1 267 ? 1.586 14.639 -5.143 1.00 96.12 267 SER A O 1
ATOM 2074 N N . LYS A 1 268 ? 2.876 15.426 -3.471 1.00 95.81 268 LYS A N 1
ATOM 2075 C CA . LYS A 1 268 ? 4.165 15.448 -4.189 1.00 95.81 268 LYS A CA 1
ATOM 2076 C C . LYS A 1 268 ? 5.236 14.600 -3.493 1.00 95.81 268 LYS A C 1
ATOM 2078 O O . LYS A 1 268 ? 6.401 14.652 -3.873 1.00 95.81 268 LYS A O 1
ATOM 2083 N N . ALA A 1 269 ? 4.871 13.892 -2.423 1.00 97.06 269 ALA A N 1
ATOM 2084 C CA . ALA A 1 269 ? 5.815 13.109 -1.624 1.00 97.06 269 ALA A CA 1
ATOM 2085 C C . ALA A 1 269 ? 6.174 11.757 -2.274 1.00 97.06 269 ALA A C 1
ATOM 2087 O O . ALA A 1 269 ? 7.179 11.155 -1.903 1.00 97.06 269 ALA A O 1
ATOM 2088 N N . SER A 1 270 ? 5.369 11.316 -3.240 1.00 97.44 270 SER A N 1
ATOM 2089 C CA . SER A 1 270 ? 5.575 10.159 -4.109 1.00 97.44 270 SER A CA 1
ATOM 2090 C C . SER A 1 270 ? 4.945 10.469 -5.474 1.00 97.44 270 SER A C 1
ATOM 2092 O O . SER A 1 270 ? 4.131 11.389 -5.591 1.00 97.44 270 SER A O 1
ATOM 2094 N N . ASP A 1 271 ? 5.349 9.725 -6.496 1.00 95.19 271 ASP A N 1
ATOM 2095 C CA . ASP A 1 271 ? 4.722 9.678 -7.815 1.00 95.19 271 ASP A CA 1
ATOM 2096 C C . ASP A 1 271 ? 3.357 8.960 -7.819 1.00 95.19 271 ASP A C 1
ATOM 2098 O O . ASP A 1 271 ? 2.582 9.125 -8.762 1.00 95.19 271 ASP A O 1
ATOM 2102 N N . HIS A 1 272 ? 3.018 8.230 -6.756 1.00 97.19 272 HIS A N 1
ATOM 2103 C CA . HIS A 1 272 ? 1.677 7.719 -6.487 1.00 97.19 272 HIS A CA 1
ATOM 2104 C C . HIS A 1 272 ? 0.926 8.605 -5.482 1.00 97.19 272 HIS A C 1
ATOM 2106 O O . HIS A 1 272 ? 1.505 9.257 -4.607 1.00 97.19 272 HIS A O 1
ATOM 2112 N N . LEU A 1 273 ? -0.402 8.590 -5.574 1.00 98.12 273 LEU A N 1
ATOM 2113 C CA . LEU A 1 273 ? -1.318 9.305 -4.696 1.00 98.12 273 LEU A CA 1
ATOM 2114 C C . LEU A 1 273 ? -1.977 8.333 -3.702 1.00 98.12 273 LEU A C 1
ATOM 2116 O O . LEU A 1 273 ? -2.468 7.281 -4.117 1.00 98.12 273 LEU A O 1
ATOM 2120 N N . PRO A 1 274 ? -2.047 8.676 -2.402 1.00 98.44 274 PRO A N 1
ATOM 2121 C CA . PRO A 1 274 ? -2.697 7.830 -1.415 1.00 98.44 274 PRO A CA 1
ATOM 2122 C C . PRO A 1 274 ? -4.192 7.684 -1.691 1.00 98.44 274 PRO A C 1
ATOM 2124 O O . PRO A 1 274 ? -4.892 8.662 -1.975 1.00 98.44 274 PRO A O 1
ATOM 2127 N N . VAL A 1 275 ? -4.682 6.458 -1.519 1.00 98.56 275 VAL A N 1
ATOM 2128 C CA . VAL A 1 275 ? -6.096 6.094 -1.644 1.00 98.56 275 VAL A CA 1
ATOM 2129 C C . VAL A 1 275 ? -6.643 5.754 -0.272 1.00 98.56 275 VAL A C 1
ATOM 2131 O O . VAL A 1 275 ? -6.153 4.830 0.375 1.00 98.56 275 VAL A O 1
ATOM 2134 N N . THR A 1 276 ? -7.674 6.473 0.163 1.00 98.50 276 THR A N 1
ATOM 2135 C CA . THR A 1 276 ? -8.308 6.295 1.475 1.00 98.50 276 THR A CA 1
ATOM 2136 C C . THR A 1 276 ? -9.769 5.910 1.323 1.00 98.50 276 THR A C 1
ATOM 2138 O O . THR A 1 276 ? -10.498 6.526 0.550 1.00 98.50 276 THR A O 1
ATOM 2141 N N . CYS A 1 277 ? -10.220 4.910 2.075 1.00 97.50 277 CYS A N 1
ATOM 2142 C CA . CYS A 1 277 ? -11.612 4.476 2.085 1.00 97.50 277 CYS A CA 1
ATOM 2143 C C . CYS A 1 277 ? -12.055 4.109 3.504 1.00 97.50 277 CYS A C 1
ATOM 2145 O O . CYS A 1 277 ? -11.285 3.540 4.281 1.00 97.50 277 CYS A O 1
ATOM 2147 N N . ASP A 1 278 ? -13.313 4.411 3.814 1.00 96.19 278 ASP A N 1
ATOM 2148 C CA . ASP A 1 278 ? -13.968 3.989 5.049 1.00 96.19 278 ASP A CA 1
ATOM 2149 C C . ASP A 1 278 ? -14.733 2.688 4.786 1.00 96.19 278 ASP A C 1
ATOM 2151 O O . ASP A 1 278 ? -15.460 2.573 3.801 1.00 96.19 278 ASP A O 1
ATOM 2155 N N . PHE A 1 279 ? -14.581 1.699 5.662 1.00 92.81 279 PHE A N 1
ATOM 2156 C CA . PHE A 1 279 ? -15.219 0.391 5.536 1.00 92.81 279 PHE A CA 1
ATOM 2157 C C . PHE A 1 279 ? -16.156 0.144 6.710 1.00 92.81 279 PHE A C 1
ATOM 2159 O O . PHE A 1 279 ? -15.743 0.207 7.867 1.00 92.81 279 PHE A O 1
ATOM 2166 N N . SER A 1 280 ? -17.415 -0.166 6.415 1.00 90.19 280 SER A N 1
ATOM 2167 C CA . SER A 1 280 ? -18.416 -0.506 7.432 1.00 90.19 280 SER A CA 1
ATOM 2168 C C . SER A 1 280 ? -18.744 -1.992 7.376 1.00 90.19 280 SER A C 1
ATOM 2170 O O . SER A 1 280 ? -18.767 -2.585 6.295 1.00 90.19 280 SER A O 1
ATOM 2172 N N . SER A 1 281 ? -19.037 -2.608 8.519 1.00 77.81 281 SER A N 1
ATOM 2173 C CA . SER A 1 281 ? -19.660 -3.930 8.531 1.00 77.81 281 SER A CA 1
ATOM 2174 C C . SER A 1 281 ? -21.049 -3.814 7.900 1.00 77.81 281 SER A C 1
ATOM 2176 O O . SER A 1 281 ? -21.936 -3.132 8.409 1.00 77.81 281 SER A O 1
ATOM 2178 N N . GLY A 1 282 ? -21.230 -4.429 6.732 1.00 60.25 282 GLY A N 1
ATOM 2179 C CA . GLY A 1 282 ? -22.550 -4.529 6.121 1.00 60.25 282 GLY A CA 1
ATOM 2180 C C . GLY A 1 282 ? -23.392 -5.497 6.940 1.00 60.25 282 GLY A C 1
ATOM 2181 O O . GLY A 1 282 ? -22.978 -6.636 7.152 1.00 60.25 282 GLY A O 1
ATOM 2182 N N . GLY A 1 283 ? -24.560 -5.064 7.411 1.00 49.56 283 GLY A N 1
ATOM 2183 C CA . GLY A 1 283 ? -25.568 -6.000 7.893 1.00 49.56 283 GLY A CA 1
ATOM 2184 C C . GLY A 1 283 ? -25.904 -7.012 6.791 1.00 49.56 283 GLY A C 1
ATOM 2185 O O . GLY A 1 283 ? -26.117 -6.625 5.646 1.00 49.56 283 GLY A O 1
ATOM 2186 N N . VAL A 1 284 ? -25.969 -8.287 7.179 1.00 34.59 284 VAL A N 1
ATOM 2187 C CA . VAL A 1 284 ? -26.282 -9.478 6.367 1.00 34.59 284 VAL A CA 1
ATOM 2188 C C . VAL A 1 284 ? -25.131 -9.987 5.486 1.00 34.59 284 VAL A C 1
ATOM 2190 O O . VAL A 1 284 ? -24.900 -9.549 4.361 1.00 34.59 284 VAL A O 1
ATOM 2193 N N . VAL A 1 285 ? -24.474 -11.032 5.997 1.00 35.75 285 VAL A N 1
ATOM 2194 C CA . VAL A 1 285 ? -23.772 -12.033 5.189 1.00 35.75 285 VAL A CA 1
ATOM 2195 C C . VAL A 1 285 ? -24.831 -12.747 4.351 1.00 35.75 285 VAL A C 1
ATOM 2197 O O . VAL A 1 285 ? -25.530 -13.628 4.848 1.00 35.75 285 VAL A O 1
ATOM 2200 N N . VAL A 1 286 ? -24.994 -12.355 3.089 1.00 30.48 286 VAL A N 1
ATOM 2201 C CA . VAL A 1 286 ? -25.669 -13.220 2.120 1.00 30.48 286 VAL A CA 1
ATOM 2202 C C . VAL A 1 286 ? -24.643 -14.274 1.734 1.00 30.48 286 VAL A C 1
ATOM 2204 O O . VAL A 1 286 ? -23.757 -14.026 0.919 1.00 30.48 286 VAL A O 1
ATOM 2207 N N . THR A 1 287 ? -24.735 -15.446 2.355 1.00 30.95 287 THR A N 1
ATOM 2208 C CA . THR A 1 287 ? -24.158 -16.666 1.799 1.00 30.95 287 THR A CA 1
ATOM 2209 C C . THR A 1 287 ? -24.765 -16.847 0.412 1.00 30.95 287 THR A C 1
ATOM 2211 O O . THR A 1 287 ? -25.909 -17.273 0.271 1.00 30.95 287 THR A O 1
ATOM 2214 N N . GLN A 1 288 ? -24.028 -16.465 -0.632 1.00 30.33 288 GLN A N 1
ATOM 2215 C CA . GLN A 1 288 ? -24.395 -16.843 -1.988 1.00 30.33 288 GLN A CA 1
ATOM 2216 C C . GLN A 1 288 ? -24.305 -18.366 -2.070 1.00 30.33 288 GLN A C 1
ATOM 2218 O O . GLN A 1 288 ? -23.222 -18.947 -2.087 1.00 30.33 288 GLN A O 1
ATOM 2223 N N . SER A 1 289 ? -25.470 -19.007 -2.076 1.00 32.59 289 SER A N 1
ATOM 2224 C CA . SER A 1 289 ? -25.631 -20.401 -2.455 1.00 32.59 289 SER A CA 1
ATOM 2225 C C . SER A 1 289 ? -25.104 -20.574 -3.877 1.00 32.59 289 SER A C 1
ATOM 2227 O O . SER A 1 289 ? -25.657 -20.020 -4.828 1.00 32.59 289 SER A O 1
ATOM 2229 N N . THR A 1 290 ? -24.023 -21.332 -4.011 1.00 29.30 290 THR A N 1
ATOM 2230 C CA . THR A 1 290 ? -23.519 -21.830 -5.290 1.00 29.30 290 THR A CA 1
ATOM 2231 C C . THR A 1 290 ? -24.627 -22.639 -5.984 1.00 29.30 290 THR A C 1
ATOM 2233 O O . THR A 1 290 ? -25.333 -23.384 -5.296 1.00 29.30 290 THR A O 1
ATOM 2236 N N . PRO A 1 291 ? -24.823 -22.532 -7.314 1.00 33.50 291 PRO A N 1
ATOM 2237 C CA . PRO A 1 291 ? -25.771 -23.384 -8.020 1.00 33.50 291 PRO A CA 1
ATOM 2238 C C . PRO A 1 291 ? -25.367 -24.850 -7.862 1.00 33.50 291 PRO A C 1
ATOM 2240 O O . PRO A 1 291 ? -24.199 -25.199 -8.028 1.00 33.50 291 PRO A O 1
ATOM 2243 N N . ALA A 1 292 ? -26.341 -25.694 -7.531 1.00 32.41 292 ALA A N 1
ATOM 2244 C CA . ALA A 1 292 ? -26.151 -27.121 -7.340 1.00 32.41 292 ALA A CA 1
ATOM 2245 C C . ALA A 1 292 ? -25.655 -27.795 -8.629 1.00 32.41 292 ALA A C 1
ATOM 2247 O O . ALA A 1 292 ? -26.404 -27.939 -9.595 1.00 32.41 292 ALA A O 1
ATOM 2248 N N . THR A 1 293 ? -24.415 -28.275 -8.617 1.00 30.75 293 THR A N 1
ATOM 2249 C CA . THR A 1 293 ? -23.940 -29.320 -9.526 1.00 30.75 293 THR A CA 1
ATOM 2250 C C . THR A 1 293 ? -23.958 -30.660 -8.793 1.00 30.75 293 THR A C 1
ATOM 2252 O O . THR A 1 293 ? -23.175 -30.907 -7.883 1.00 30.75 293 THR A O 1
ATOM 2255 N N . THR A 1 294 ? -24.924 -31.490 -9.193 1.00 31.48 294 THR A N 1
ATOM 2256 C CA . THR A 1 294 ? -24.921 -32.965 -9.227 1.00 31.48 294 THR A 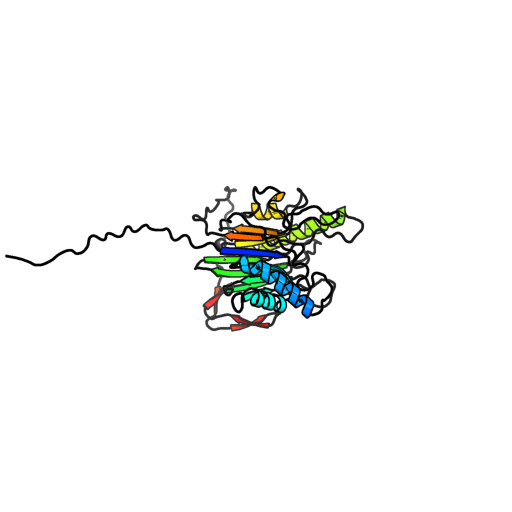CA 1
ATOM 2257 C C . THR A 1 294 ? -24.022 -33.726 -8.242 1.00 31.48 294 THR A C 1
ATOM 2259 O O . THR A 1 294 ? -22.816 -33.832 -8.435 1.00 31.48 294 THR A O 1
ATOM 2262 N N . ASN A 1 295 ? -24.691 -34.365 -7.272 1.00 37.09 295 ASN A N 1
ATOM 2263 C CA . ASN A 1 295 ? -24.338 -35.588 -6.538 1.00 37.09 295 ASN A CA 1
ATOM 2264 C C . ASN A 1 295 ? -22.960 -36.209 -6.845 1.00 37.09 295 ASN A C 1
ATOM 2266 O O . ASN A 1 295 ? -22.846 -37.138 -7.643 1.00 37.09 295 ASN A O 1
ATOM 2270 N N . GLN A 1 296 ? -21.949 -35.794 -6.086 1.00 37.16 296 GLN A N 1
ATOM 2271 C CA . GLN A 1 296 ? -20.917 -36.709 -5.610 1.00 37.16 296 GLN A CA 1
ATOM 2272 C C . GLN A 1 296 ? -20.893 -36.637 -4.087 1.00 37.16 296 GLN A C 1
ATOM 2274 O O . GLN A 1 296 ? -20.817 -35.558 -3.502 1.00 37.16 296 GLN A O 1
ATOM 2279 N N . VAL A 1 297 ? -21.027 -37.800 -3.450 1.00 35.50 297 VAL A N 1
ATOM 2280 C CA . VAL A 1 297 ? -20.939 -37.954 -1.998 1.00 35.50 297 VAL A CA 1
ATOM 2281 C C . VAL A 1 297 ? -19.542 -37.511 -1.574 1.00 35.50 297 VAL A C 1
ATOM 2283 O O . VAL A 1 297 ? -18.554 -38.176 -1.881 1.00 35.50 297 VAL A O 1
ATOM 2286 N N . ALA A 1 298 ? -19.466 -36.357 -0.913 1.00 36.72 298 ALA A N 1
ATOM 2287 C CA . ALA A 1 298 ? -18.237 -35.870 -0.312 1.00 36.72 298 ALA A CA 1
ATOM 2288 C C . ALA A 1 298 ? -17.779 -36.858 0.779 1.00 36.72 298 ALA A C 1
ATOM 2290 O O . ALA A 1 298 ? -18.618 -37.338 1.550 1.00 36.72 298 ALA A O 1
ATOM 2291 N N . PRO A 1 299 ? -16.472 -37.161 0.880 1.00 44.09 299 PRO A N 1
ATOM 2292 C CA . PRO A 1 299 ? -15.955 -37.856 2.047 1.00 44.09 299 PRO A CA 1
ATOM 2293 C C . PRO A 1 299 ? -16.234 -37.011 3.302 1.00 44.09 299 PRO A C 1
ATOM 2295 O O . PRO A 1 299 ? -16.295 -35.780 3.209 1.00 44.09 299 PRO A O 1
ATOM 2298 N N . PRO A 1 300 ? -16.435 -37.642 4.473 1.00 38.50 300 PRO A N 1
ATOM 2299 C CA . PRO A 1 300 ? -16.721 -36.915 5.702 1.00 38.50 300 PRO A CA 1
ATOM 2300 C C . PRO A 1 300 ? -15.620 -35.878 5.976 1.00 38.50 300 PRO A C 1
ATOM 2302 O O . PRO A 1 300 ? -14.447 -36.153 5.704 1.00 38.50 300 PRO A O 1
ATOM 2305 N N . PRO A 1 301 ? -15.972 -34.688 6.497 1.00 42.38 301 PRO A N 1
ATOM 2306 C CA . PRO A 1 301 ? -14.993 -33.653 6.787 1.00 42.38 301 PRO A CA 1
ATOM 2307 C C . PRO A 1 301 ? -13.948 -34.209 7.751 1.00 42.38 301 PRO A C 1
ATOM 2309 O O . PRO A 1 301 ? -14.283 -34.693 8.834 1.00 42.38 301 PRO A O 1
ATOM 2312 N N . ALA A 1 302 ? -12.678 -34.144 7.352 1.00 54.41 302 ALA A N 1
ATOM 2313 C CA . ALA A 1 302 ? -11.578 -34.440 8.250 1.00 54.41 302 ALA A CA 1
ATOM 2314 C C . ALA A 1 302 ? -11.686 -33.489 9.449 1.00 54.41 302 ALA A C 1
ATOM 2316 O O . ALA A 1 302 ? -11.647 -32.267 9.296 1.00 54.41 302 ALA A O 1
ATOM 2317 N N . THR A 1 303 ? -11.869 -34.039 10.648 1.00 55.78 303 THR A N 1
ATOM 2318 C CA . THR A 1 303 ? -11.844 -33.262 11.888 1.00 5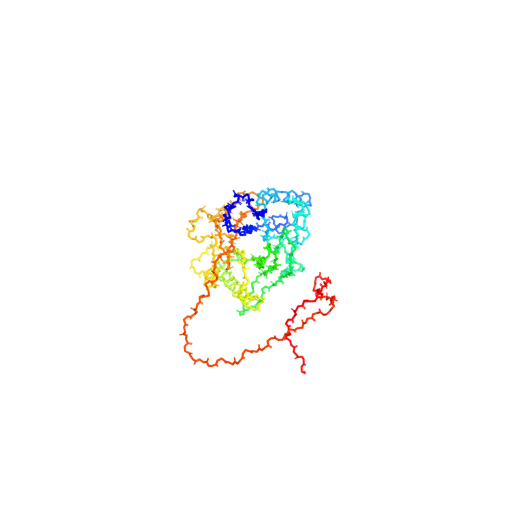5.78 303 THR A CA 1
ATOM 2319 C C . THR A 1 303 ? -10.454 -32.671 12.057 1.00 55.78 303 THR A C 1
ATOM 2321 O O . THR A 1 303 ? -9.526 -33.368 12.465 1.00 55.78 303 THR A O 1
ATOM 2324 N N . GLN A 1 304 ? -10.305 -31.391 11.724 1.00 57.75 304 GLN A N 1
ATOM 2325 C CA . GLN A 1 304 ? -9.060 -30.663 11.912 1.00 57.75 304 GLN A CA 1
ATOM 2326 C C . GLN A 1 304 ? -8.783 -30.557 13.414 1.00 57.75 304 GLN A C 1
ATOM 2328 O O . GLN A 1 304 ? -9.535 -29.932 14.167 1.00 57.75 304 GLN A O 1
ATOM 2333 N N . GLN A 1 305 ? -7.739 -31.246 13.867 1.00 72.00 305 GLN A N 1
ATOM 2334 C CA . GLN A 1 305 ? -7.339 -31.250 15.266 1.00 72.00 305 GLN A CA 1
ATOM 2335 C C . GLN A 1 305 ? -6.573 -29.965 15.587 1.00 72.00 305 GLN A C 1
ATOM 2337 O O . GLN A 1 305 ? -5.770 -29.480 14.789 1.00 72.00 305 GLN A O 1
ATOM 2342 N N . PHE A 1 306 ? -6.823 -29.415 16.773 1.00 77.31 306 PHE A N 1
ATOM 2343 C CA . PHE A 1 306 ? -6.145 -28.225 17.274 1.00 77.31 306 PHE A CA 1
ATOM 2344 C C . PHE A 1 306 ? -5.445 -28.547 18.586 1.00 77.31 306 PHE A C 1
ATOM 2346 O O . PHE A 1 306 ? -6.028 -29.202 19.451 1.00 77.31 306 PHE A O 1
ATOM 2353 N N . VAL A 1 307 ? -4.244 -28.005 18.765 1.00 80.44 307 VAL A N 1
ATOM 2354 C CA . VAL A 1 307 ? -3.536 -28.011 20.047 1.00 80.44 307 VAL A CA 1
ATOM 2355 C C . VAL A 1 307 ? -3.668 -26.635 20.679 1.00 80.44 307 VAL A C 1
ATOM 2357 O O . VAL A 1 307 ? -3.469 -25.620 20.014 1.00 80.44 307 VAL A O 1
ATOM 2360 N N . THR A 1 308 ? -4.002 -26.589 21.964 1.00 83.88 308 THR A N 1
ATOM 2361 C CA . THR A 1 308 ? -4.042 -25.340 22.731 1.00 83.88 308 THR A CA 1
ATOM 2362 C C . THR A 1 308 ? -2.758 -25.206 23.532 1.00 83.88 308 THR A C 1
ATOM 2364 O O . THR A 1 308 ? -2.431 -26.089 24.326 1.00 83.88 308 THR A O 1
ATOM 2367 N N . LEU A 1 309 ? -2.050 -24.089 23.378 1.00 79.31 309 LEU A N 1
ATOM 2368 C CA . LEU A 1 309 ? -0.869 -23.807 24.191 1.00 79.31 309 LEU A CA 1
ATOM 2369 C C . LEU A 1 309 ? -1.277 -23.586 25.651 1.00 79.31 309 LEU A C 1
ATOM 2371 O O . LEU A 1 309 ? -1.980 -22.631 25.980 1.00 79.31 309 LEU A O 1
ATOM 2375 N N . THR A 1 310 ? -0.838 -24.457 26.554 1.00 84.38 310 THR A N 1
ATOM 2376 C CA . THR A 1 310 ? -1.157 -24.358 27.990 1.00 84.38 310 THR A CA 1
ATOM 2377 C C . THR A 1 310 ? -0.278 -23.350 28.728 1.00 84.38 310 THR A C 1
ATOM 2379 O O . THR A 1 310 ? -0.644 -22.893 29.811 1.00 84.38 310 THR A O 1
ATOM 2382 N N . GLN A 1 311 ? 0.829 -22.938 28.113 1.00 79.38 311 GLN A N 1
ATOM 2383 C CA . GLN A 1 311 ? 1.768 -21.931 28.595 1.00 79.38 311 GLN A CA 1
ATOM 2384 C C . GLN A 1 311 ? 2.342 -21.138 27.412 1.00 79.38 311 GLN A C 1
ATOM 2386 O O . GLN A 1 311 ? 2.280 -21.630 26.283 1.00 79.38 311 GLN A O 1
ATOM 2391 N N . PRO A 1 312 ? 2.890 -19.930 27.634 1.00 85.50 312 PRO A N 1
ATOM 2392 C CA . PRO A 1 312 ? 3.568 -19.201 26.574 1.00 85.50 312 PRO A CA 1
ATOM 2393 C C . PRO A 1 312 ? 4.760 -19.997 26.027 1.00 85.50 312 PRO A C 1
ATOM 2395 O O . PRO A 1 312 ? 5.545 -20.543 26.802 1.00 85.50 312 PRO A O 1
ATOM 2398 N N . VAL A 1 313 ? 4.910 -20.050 24.704 1.00 87.19 313 VAL A N 1
ATOM 2399 C CA . VAL A 1 313 ? 5.989 -20.793 24.033 1.00 87.19 313 VAL A CA 1
ATOM 2400 C C . VAL A 1 313 ? 6.854 -19.823 23.246 1.00 87.19 313 VAL A C 1
ATOM 2402 O O . VAL A 1 313 ? 6.354 -19.129 22.366 1.00 87.19 313 VAL A O 1
ATOM 2405 N N . ARG A 1 314 ? 8.158 -19.777 23.537 1.00 88.12 314 ARG A N 1
ATOM 2406 C CA . ARG A 1 314 ? 9.115 -19.066 22.681 1.00 88.12 314 ARG A CA 1
ATOM 2407 C C . ARG A 1 314 ? 9.422 -19.907 21.458 1.00 88.12 314 ARG A C 1
ATOM 2409 O O . ARG A 1 314 ? 9.821 -21.060 21.592 1.00 88.12 314 ARG A O 1
ATOM 2416 N N . ILE A 1 315 ? 9.285 -19.309 20.286 1.00 79.88 315 ILE A N 1
ATOM 2417 C CA . ILE A 1 315 ? 9.693 -19.911 19.023 1.00 79.88 315 ILE A CA 1
ATOM 2418 C C . ILE A 1 315 ? 10.730 -19.018 18.348 1.00 79.88 315 ILE A C 1
ATOM 2420 O O . ILE A 1 315 ? 10.661 -17.789 18.421 1.00 79.88 315 ILE A O 1
ATOM 2424 N N . LYS A 1 316 ? 11.692 -19.652 17.678 1.00 69.19 316 LYS A N 1
ATOM 2425 C CA . LYS A 1 316 ? 12.587 -18.970 16.746 1.00 69.19 316 LYS A CA 1
ATOM 2426 C C . LYS A 1 316 ? 11.927 -18.940 15.380 1.00 69.19 316 LYS A C 1
ATOM 2428 O O . LYS A 1 316 ? 11.543 -19.978 14.851 1.00 69.19 316 LYS A O 1
ATOM 2433 N N . ILE A 1 317 ? 11.818 -17.747 14.825 1.00 75.50 317 ILE A N 1
ATOM 2434 C CA . ILE A 1 317 ? 11.368 -17.499 13.459 1.00 75.50 317 ILE A CA 1
ATOM 2435 C C . ILE A 1 317 ? 12.529 -16.873 12.676 1.00 75.50 317 ILE A C 1
ATOM 2437 O O . ILE A 1 317 ? 13.474 -16.372 13.290 1.00 75.50 317 ILE A O 1
ATOM 2441 N N . PRO A 1 318 ? 12.505 -16.878 11.332 1.00 47.34 318 PRO A N 1
ATOM 2442 C CA . PRO A 1 318 ? 13.637 -16.410 10.522 1.00 47.34 318 PRO A CA 1
ATOM 2443 C C . PRO A 1 318 ? 14.112 -14.969 10.797 1.00 47.34 318 PRO A C 1
ATOM 2445 O O . PRO A 1 318 ? 15.196 -14.597 10.359 1.00 47.34 318 PRO A O 1
ATOM 2448 N N . TYR A 1 319 ? 13.318 -14.166 11.510 1.00 52.97 319 TYR A N 1
ATOM 2449 C CA . TYR A 1 319 ? 13.564 -12.759 11.834 1.00 52.97 319 TYR A CA 1
ATOM 2450 C C . TYR A 1 319 ? 13.593 -12.463 13.349 1.00 52.97 319 TYR A C 1
ATOM 2452 O O . TYR A 1 319 ? 13.508 -11.304 13.743 1.00 52.97 319 TYR A O 1
ATOM 2460 N N . GLY A 1 320 ? 13.732 -13.480 14.210 1.00 66.81 320 GLY A N 1
ATOM 2461 C CA . GLY A 1 320 ? 13.946 -13.282 15.649 1.00 66.81 320 GLY A CA 1
ATOM 2462 C C . GLY A 1 320 ? 13.331 -14.361 16.537 1.00 66.81 320 GLY A C 1
ATOM 2463 O O . GLY A 1 320 ? 13.045 -15.476 16.103 1.00 66.81 320 GLY A O 1
ATOM 2464 N N . GLU A 1 321 ? 13.121 -14.019 17.804 1.00 76.94 321 GLU A N 1
ATOM 2465 C CA . GLU A 1 321 ? 12.346 -14.830 18.743 1.00 76.94 321 GLU A CA 1
ATOM 2466 C C . GLU A 1 321 ? 10.980 -14.180 18.962 1.00 76.94 321 GLU A C 1
ATOM 2468 O O . GLU A 1 321 ? 10.888 -12.969 19.153 1.00 76.94 321 GLU A O 1
ATOM 2473 N N . THR A 1 322 ? 9.914 -14.979 18.955 1.00 75.69 322 THR A N 1
ATOM 2474 C CA . THR A 1 322 ? 8.576 -14.524 19.357 1.00 75.69 322 THR A CA 1
ATOM 2475 C C . THR A 1 322 ? 7.980 -15.456 20.403 1.00 75.69 322 THR A C 1
ATOM 2477 O O . THR A 1 322 ? 8.384 -16.614 20.523 1.00 75.69 322 THR A O 1
ATOM 2480 N N . VAL A 1 323 ? 7.030 -14.948 21.186 1.00 84.44 323 VAL A N 1
ATOM 2481 C CA . VAL A 1 323 ? 6.314 -15.703 22.218 1.00 84.44 323 VAL A CA 1
ATOM 2482 C C . VAL A 1 323 ? 4.888 -15.936 21.743 1.00 84.44 323 VAL A C 1
ATOM 2484 O O . VAL A 1 323 ? 4.101 -14.999 21.628 1.00 84.44 323 VAL A O 1
ATOM 2487 N N . LEU A 1 324 ? 4.533 -17.195 21.520 1.00 82.94 324 LEU A N 1
ATOM 2488 C CA . LEU A 1 324 ? 3.148 -17.594 21.329 1.00 82.94 324 LEU A CA 1
ATOM 2489 C C . LEU A 1 324 ? 2.437 -17.573 22.691 1.00 82.94 324 LEU A C 1
ATOM 2491 O O . LEU A 1 324 ? 2.935 -18.198 23.632 1.00 82.94 324 LEU A O 1
ATOM 2495 N N . PRO A 1 325 ? 1.305 -16.867 22.844 1.00 76.06 325 PRO A N 1
ATOM 2496 C CA . PRO A 1 325 ? 0.643 -16.731 24.133 1.00 76.06 325 PRO A CA 1
ATOM 2497 C C . PRO A 1 325 ? -0.068 -18.022 24.562 1.00 76.06 325 PRO A C 1
ATOM 2499 O O . PRO A 1 325 ? -0.524 -18.823 23.743 1.00 76.06 325 PRO A O 1
ATOM 2502 N N . ARG A 1 326 ? -0.230 -18.188 25.880 1.00 82.62 326 ARG A N 1
ATOM 2503 C CA . ARG A 1 326 ? -1.115 -19.210 26.457 1.00 82.62 326 ARG A CA 1
ATOM 2504 C C . ARG A 1 326 ? -2.531 -19.051 25.890 1.00 82.62 326 ARG A C 1
ATOM 2506 O O . ARG A 1 326 ? -3.055 -17.944 25.837 1.00 82.62 326 ARG A O 1
ATOM 2513 N N . GLY A 1 327 ? -3.160 -20.163 25.528 1.00 74.56 327 GLY A N 1
ATOM 2514 C CA . GLY A 1 327 ? -4.514 -20.216 24.977 1.00 74.56 327 GLY A CA 1
ATOM 2515 C C . GLY A 1 327 ? -4.578 -20.147 23.450 1.00 74.56 327 GLY A C 1
ATOM 2516 O O . GLY A 1 327 ? -5.652 -20.374 22.896 1.00 74.56 327 GLY A O 1
ATOM 2517 N N . LEU A 1 328 ? -3.457 -19.893 22.762 1.00 77.31 328 LEU A N 1
ATOM 2518 C CA . LEU A 1 328 ? -3.408 -19.942 21.302 1.00 77.31 328 LEU A CA 1
ATOM 2519 C C . LEU A 1 328 ? -3.718 -21.365 20.813 1.00 77.31 328 LEU A C 1
ATOM 2521 O O . LEU A 1 328 ? -3.112 -22.331 21.284 1.00 77.31 328 LEU A O 1
ATOM 2525 N N . ARG A 1 329 ? -4.663 -21.484 19.874 1.00 82.62 329 ARG A N 1
ATOM 2526 C CA . ARG A 1 329 ? -5.030 -22.748 19.227 1.00 82.62 329 ARG A CA 1
ATOM 2527 C C . ARG A 1 329 ? -4.297 -22.857 17.898 1.00 82.62 329 ARG A C 1
ATOM 2529 O O . ARG A 1 329 ? -4.513 -22.033 17.016 1.00 82.62 329 ARG A O 1
ATOM 2536 N N . LEU A 1 330 ? -3.447 -23.866 17.765 1.00 74.19 330 LEU A N 1
ATOM 2537 C CA . LEU A 1 330 ? -2.679 -24.136 16.554 1.00 74.19 330 LEU A CA 1
ATOM 2538 C C . LEU A 1 330 ? -3.254 -25.370 15.847 1.00 74.19 330 LEU A C 1
ATOM 2540 O O . LEU A 1 330 ? -3.514 -26.369 16.524 1.00 74.19 330 LEU A O 1
ATOM 2544 N N . PRO A 1 331 ? -3.478 -25.327 14.523 1.00 75.12 331 PRO A N 1
ATOM 2545 C CA . PRO A 1 331 ? -3.887 -26.508 13.775 1.00 75.12 331 PRO A CA 1
ATOM 2546 C C . PRO A 1 331 ? -2.741 -27.529 13.740 1.00 75.12 331 PRO A C 1
ATOM 2548 O O . PRO A 1 331 ? -1.583 -27.164 13.539 1.00 75.12 331 PRO A O 1
ATOM 2551 N N . VAL A 1 332 ? -3.056 -28.810 13.930 1.00 76.62 332 VAL A N 1
ATOM 2552 C CA . VAL A 1 332 ? -2.092 -29.902 13.732 1.00 76.62 332 VAL A CA 1
ATOM 2553 C C . VAL A 1 332 ? -1.932 -30.112 12.228 1.00 76.62 332 VAL A C 1
ATOM 2555 O O . VAL A 1 332 ? -2.887 -30.506 11.561 1.00 76.62 332 VAL A O 1
ATOM 2558 N N . VAL A 1 333 ? -0.749 -29.802 11.687 1.00 57.75 333 VAL A N 1
ATOM 2559 C CA . VAL A 1 333 ? -0.479 -29.856 10.234 1.00 57.75 333 VAL A CA 1
ATOM 2560 C C . VAL A 1 333 ? 0.348 -31.081 9.818 1.00 57.75 333 VAL A C 1
ATOM 2562 O O . VAL A 1 333 ? 0.450 -31.367 8.629 1.00 57.75 333 VAL A O 1
ATOM 2565 N N . SER A 1 334 ? 0.881 -31.852 10.771 1.00 56.62 334 SER A N 1
ATOM 2566 C CA . SER A 1 334 ? 1.447 -33.178 10.515 1.00 56.62 334 SER A CA 1
ATOM 2567 C C . SER A 1 334 ? 1.457 -34.042 11.779 1.00 56.62 334 SER A C 1
ATOM 2569 O O . SER A 1 334 ? 1.603 -33.559 12.901 1.00 56.62 334 SER A O 1
ATOM 2571 N N . HIS A 1 335 ? 1.292 -35.336 11.559 1.00 43.72 335 HIS A N 1
ATOM 2572 C CA . HIS A 1 335 ? 1.645 -36.429 12.453 1.00 43.72 335 HIS A CA 1
ATOM 2573 C C . HIS A 1 335 ? 2.854 -37.071 11.784 1.00 43.72 335 HIS A C 1
ATOM 2575 O O . HIS A 1 335 ? 2.734 -37.529 10.645 1.00 43.72 335 HIS A O 1
ATOM 2581 N N . ASP A 1 336 ? 4.002 -37.047 12.453 1.00 36.31 336 ASP A N 1
ATOM 2582 C CA . ASP A 1 336 ? 5.102 -37.926 12.081 1.00 36.31 336 ASP A CA 1
ATOM 2583 C C . ASP A 1 336 ? 4.644 -39.361 12.383 1.00 36.31 336 ASP A C 1
ATOM 2585 O O . ASP A 1 336 ? 4.193 -39.650 13.497 1.00 36.31 336 ASP A O 1
ATOM 2589 N N . ALA A 1 337 ? 4.686 -40.218 11.363 1.00 35.34 337 ALA A N 1
ATOM 2590 C CA . ALA A 1 337 ? 4.603 -41.669 11.491 1.00 35.34 337 ALA A CA 1
ATOM 2591 C C . ALA A 1 337 ? 6.014 -42.252 11.434 1.00 35.34 337 ALA A C 1
ATOM 2593 O O . ALA A 1 337 ? 6.812 -41.740 10.611 1.00 35.34 337 ALA A O 1
#

Solvent-accessible surface area (backbone atoms only — not comparable to full-atom values): 19589 Å² total; per-residue (Å²): 135,88,82,88,88,85,83,83,78,94,71,80,71,82,74,72,76,70,76,77,69,71,77,59,51,31,38,32,37,34,50,40,41,31,22,60,39,70,40,98,55,88,60,60,67,75,58,26,50,51,42,37,48,47,44,15,65,62,48,41,81,68,65,50,47,32,41,29,34,24,25,32,44,44,53,68,61,51,43,52,32,27,41,60,41,41,69,92,42,42,42,70,54,38,52,35,80,39,57,41,97,88,48,92,63,66,34,55,63,17,29,26,36,34,19,59,60,75,53,79,45,55,51,60,49,67,48,69,70,51,96,94,39,71,35,69,43,39,40,25,40,38,31,33,71,57,97,88,40,62,37,40,38,38,23,45,53,60,59,62,91,80,72,93,61,90,60,57,67,64,50,48,53,50,34,52,51,25,32,42,55,47,49,52,52,51,53,49,49,47,66,77,73,42,65,96,81,58,28,34,42,32,38,41,66,65,60,82,65,100,81,62,56,52,68,58,52,44,43,74,71,61,30,48,53,51,60,68,93,57,57,71,90,81,46,57,22,26,69,48,59,90,94,42,69,68,27,37,33,70,43,48,32,23,28,76,38,42,68,44,82,53,43,74,48,91,65,82,63,25,73,38,34,37,39,35,34,38,33,29,80,52,85,75,86,75,78,77,77,73,82,86,77,76,96,71,88,73,77,79,81,79,81,81,50,67,48,65,33,88,51,67,42,80,43,82,51,103,89,49,76,47,71,47,54,54,67,46,71,43,74,66,87,77,79,91,128

pLDDT: mean 80.88, std 20.3, range [29.3, 98.88]

Radius of gyration: 23.69 Å; Cα contacts (8 Å, |Δi|>4): 637; chains: 1; bounding box: 81×57×83 Å

Sequence (337 aa):
MRGFHRTIVSLIAAFLAAAAFAAPIRITTWNLEWFPNGSPKERPVAEQDKRIAAAADVLRPLNSDIILLQEVKDYDVCARLGETIAPHTYNVAICSAFREPFAPGLGKQQVAILAKVPAQAAWSETWKAMSGVDPPRGFAFAWFKIRGTDVGVYAVHLKSNLIMKSDKAAETQKNIRKREVAVEQLLNHMRDVIAPSMPMVKSLDQIEFAQEKTLATLTSAGFRNVWEGAPLLQRVTHPGSGPYPDATFDYLFASNLVPSKAQITPSKASDHLPVTCDFSSGGVVVTQSTPATTNQVAPPPATQQFVTLTQPVRIKIPYGETVLPRGLRLPVVSHDA

Secondary structure (DSSP, 8-state):
--------------------PPPPEEEEEEEEEEETTTSSSPPPHHHHHHHHHHHHHHHHHH--SEEEEEEE--HHHHHHHHHHHSTTT-EEEEE--PBPTTSSSB-S-EEEEEESS-EEEEEEEEPPPBTTB---SEEEEEEEEETTEEEEEEEE-PPP----SS-HHHHHHHHHHHHHHHHHHHHHHHHHHS-TT--EEEEEE----TT--HHHHHHHTTPEETTTT--GGG--SB--BTTBPPB--EEEEEESEEE---EEPP-SSSSS--EEEEEEE-S--------------PPPPP---EEE-SS-EEEEETTEEEEEPTT-EEE------

Mean predicted aligned error: 12.85 Å